Protein AF-A0A965QAC5-F1 (afdb_monomer)

Secondary structure (DSSP, 8-state):
---TTS--GGGGGGS--HHHHHHHTT-EEEEEESBS---HHHHTS--SEEEE--HHHHHHHTTTS-EE-SSTT--EE-GGGGHHHHHHHHHH-SSEEEEEE-GGGS-HHHHHHH---HHHHHHHHHHHHHHHHHHTT-GGG--EEEE-S----SHHHHTSGGGG---EEEE-TTPPP----SB--GGGHHHHHHHHH-TTSPPPPPBSEEEEE-SS-TTEEEEEETTS-EEEEEEETTEEEEEEE-SS-PPPHHHHHHHHHHHHHHHHHHS---

Mean predicted aligned error: 8.76 Å

pLDDT: mean 79.97, std 17.1, range [25.42, 98.31]

Foldseek 3Di:
DCPPLAPPLLCPLVFDDDVVVVVVVVAQEEEEFQWDDDDNSVVSHPHPYYHYDDPVRLVVCVVPWDWDCPDVRTTGTFSVVCLVVVLVQLLVGPHYYYHYDGPLPVPPVVCVVVVDHSVRSVVVSVVVNLVSCVVSVNQQVDKDWDKDPFFDPDPVLVQFLVRRDIDIDIDHPPDDDDDDDAADDPVCVSVCVVCVVPVVRDRPDHDQKDKDDHDPDNFWIWIAGPVRWIWIWGDDPNDIDTPDTDPDPHDPVVVVVVVVVVVSVVSVVRDDDD

Sequence (274 aa):
YDDATFPSYEHAYKLSNLPALLHEQGYATAYALAQEDREQVVAELPWQQVMSLTPPQIAVLKQHALCFNPFEFENSCEDKVLLPDVVRFLAEHDRAFVYQEMMWGHDLEYNKASGKGNVQYVGEYVDSLWKELGRRGLADRTLLVLTGDHGDKEEDRLRQAVNYQVPMFFYASQFSPRHVRGMYTHLDFKNLLLRELDPRRAMPAPTPFVQVVGPTNSLTRVVVDSAGGLVQFKERSGKTFVTFASAGRPPEASVHLRMYEDYRRWWEQMVPRK

Solvent-accessible surface area (backbone atoms only — not comparable to full-atom values): 16467 Å² total; per-residue (Å²): 138,76,76,77,84,48,83,50,70,78,53,56,42,79,44,98,46,69,55,54,56,37,46,80,71,63,33,46,39,33,39,35,34,42,23,56,68,67,64,63,41,70,66,61,33,73,53,78,39,76,49,60,41,48,73,73,53,50,66,58,41,58,77,82,46,65,58,47,62,92,46,102,75,37,54,31,39,52,56,71,78,46,45,67,58,53,55,47,52,53,69,77,35,100,38,57,45,75,49,71,58,66,70,73,84,69,40,70,65,53,29,68,75,70,73,46,52,66,70,56,54,54,48,56,47,53,53,52,50,48,52,56,29,47,79,69,73,40,38,74,80,39,78,49,75,49,68,54,94,56,51,65,81,51,74,78,42,65,76,36,54,68,36,74,64,51,60,77,46,81,47,39,71,85,59,76,94,79,83,86,85,71,46,81,50,80,84,45,44,65,52,52,53,51,24,76,78,36,77,88,49,70,77,75,79,60,42,71,51,46,79,45,75,47,81,78,51,96,46,38,35,33,39,38,38,78,87,60,28,33,37,33,32,36,62,57,93,95,39,82,41,80,77,46,69,49,98,52,79,64,76,58,66,68,60,55,51,53,45,52,50,49,52,49,50,54,48,60,70,71,45,83,82,129

Radius of gyration: 20.2 Å; Cα contacts (8 Å, |Δi|>4): 354; chains: 1; bounding box: 44×44×57 Å

Structure (mmCIF, N/CA/C/O backbone):
data_AF-A0A965QAC5-F1
#
_entry.id   AF-A0A965QAC5-F1
#
loop_
_atom_site.group_PDB
_atom_site.id
_atom_site.type_symbol
_atom_site.label_atom_id
_atom_site.label_alt_id
_atom_site.label_comp_id
_atom_site.label_asym_id
_atom_site.label_entity_id
_atom_site.label_seq_id
_atom_site.pdbx_PDB_ins_code
_atom_site.Cartn_x
_atom_site.Cartn_y
_atom_site.Cartn_z
_atom_site.occupancy
_atom_site.B_iso_or_equiv
_atom_site.auth_seq_id
_atom_site.auth_comp_id
_atom_site.auth_asym_id
_atom_site.auth_atom_id
_atom_site.pdbx_PDB_model_num
ATOM 1 N N . TYR A 1 1 ? 15.729 23.170 -18.682 1.00 39.16 1 TYR A N 1
ATOM 2 C CA . TYR A 1 1 ? 14.788 22.348 -17.916 1.00 39.16 1 TYR A CA 1
ATOM 3 C C . TYR A 1 1 ? 13.424 22.857 -18.269 1.00 39.16 1 TYR A C 1
ATOM 5 O O . TYR A 1 1 ? 13.197 24.047 -18.112 1.00 39.16 1 TYR A O 1
ATOM 13 N N . ASP A 1 2 ? 12.597 21.999 -18.841 1.00 25.42 2 ASP A N 1
ATOM 14 C CA . ASP A 1 2 ? 11.167 22.240 -18.838 1.00 25.42 2 ASP A CA 1
ATOM 15 C C . ASP A 1 2 ? 10.548 20.921 -18.391 1.00 25.42 2 ASP A C 1
ATOM 17 O O . ASP A 1 2 ? 10.372 19.994 -19.178 1.00 25.42 2 ASP A O 1
ATOM 21 N N . ASP A 1 3 ? 10.349 20.807 -17.080 1.00 35.31 3 ASP A N 1
ATOM 22 C CA . ASP A 1 3 ? 9.656 19.694 -16.425 1.00 35.31 3 ASP A CA 1
ATOM 23 C C . ASP A 1 3 ? 8.144 19.691 -16.772 1.00 35.31 3 ASP A C 1
ATOM 25 O O . ASP A 1 3 ? 7.365 18.940 -16.195 1.00 35.31 3 ASP A O 1
ATOM 29 N N . ALA A 1 4 ? 7.711 20.519 -17.734 1.00 30.61 4 ALA A N 1
ATOM 30 C CA . ALA A 1 4 ? 6.318 20.825 -18.040 1.00 30.61 4 ALA A CA 1
ATOM 31 C C . ALA A 1 4 ? 5.568 19.807 -18.921 1.00 30.61 4 ALA A C 1
ATOM 33 O O . ALA A 1 4 ? 4.389 20.022 -19.200 1.00 30.61 4 ALA A O 1
ATOM 34 N N . THR A 1 5 ? 6.181 18.708 -19.378 1.00 38.69 5 THR A N 1
ATOM 35 C CA . THR A 1 5 ? 5.487 17.736 -20.260 1.00 38.69 5 THR A CA 1
ATOM 36 C C . THR A 1 5 ? 4.988 16.462 -19.580 1.00 38.69 5 THR A C 1
ATOM 38 O O . THR A 1 5 ? 4.306 15.667 -20.222 1.00 38.69 5 THR A O 1
ATOM 41 N N . PHE A 1 6 ? 5.240 16.278 -18.286 1.00 38.16 6 PHE A N 1
ATOM 42 C CA . PHE A 1 6 ? 4.366 15.466 -17.439 1.00 38.16 6 PHE A CA 1
ATOM 43 C C . PHE A 1 6 ? 3.566 16.466 -16.596 1.00 38.16 6 PHE A C 1
ATOM 45 O O . PHE A 1 6 ? 4.193 17.371 -16.049 1.00 38.16 6 PHE A O 1
ATOM 52 N N . PRO A 1 7 ? 2.229 16.372 -16.435 1.00 43.94 7 PRO A N 1
ATOM 53 C CA . PRO A 1 7 ? 1.639 16.953 -15.231 1.00 43.94 7 PRO A CA 1
ATOM 54 C C . PRO A 1 7 ? 2.492 16.440 -14.074 1.00 43.94 7 PRO A C 1
ATOM 56 O O . PRO A 1 7 ? 2.666 15.223 -13.947 1.00 43.94 7 PRO A O 1
ATOM 59 N N . SER A 1 8 ? 3.140 17.359 -13.353 1.00 54.81 8 SER A N 1
ATOM 60 C CA . SER A 1 8 ? 4.060 16.999 -12.281 1.00 54.81 8 SER A CA 1
ATOM 61 C C . SER A 1 8 ? 3.363 15.960 -11.413 1.00 54.81 8 SER A C 1
ATOM 63 O O . SER A 1 8 ? 2.161 16.074 -11.176 1.00 54.81 8 SER A O 1
ATOM 65 N N . TYR A 1 9 ? 4.073 14.898 -11.029 1.00 60.19 9 TYR A N 1
ATOM 66 C CA . TYR A 1 9 ? 3.577 13.844 -10.133 1.00 60.19 9 TYR A CA 1
ATOM 67 C C . TYR A 1 9 ? 2.717 14.420 -8.988 1.00 60.19 9 TYR A C 1
ATOM 69 O O . TYR A 1 9 ? 1.657 13.883 -8.677 1.00 60.19 9 TYR A O 1
ATOM 77 N N . GLU A 1 10 ? 3.103 15.606 -8.515 1.00 61.84 10 GLU A N 1
ATOM 78 C CA . GLU A 1 10 ? 2.389 16.523 -7.622 1.00 61.84 10 GLU A CA 1
ATOM 79 C C . GLU A 1 10 ? 0.889 16.705 -7.903 1.00 61.84 10 GLU A C 1
ATOM 81 O O . GLU A 1 10 ? 0.159 16.996 -6.977 1.00 61.84 10 GLU A O 1
ATOM 86 N N . HIS A 1 11 ? 0.391 16.543 -9.131 1.00 67.06 11 HIS A N 1
ATOM 87 C CA . HIS A 1 11 ? -1.014 16.727 -9.510 1.00 67.06 11 HIS A CA 1
ATOM 88 C C . HIS A 1 11 ? -1.761 15.425 -9.813 1.00 67.06 11 HIS A C 1
ATOM 90 O O . HIS A 1 11 ? -2.935 15.476 -10.192 1.00 67.06 11 HIS A O 1
ATOM 96 N N . ALA A 1 12 ? -1.119 14.262 -9.667 1.00 68.44 12 ALA A N 1
ATOM 97 C CA . ALA A 1 12 ? -1.745 12.973 -9.960 1.00 68.44 12 ALA A CA 1
ATOM 98 C C . ALA A 1 12 ? -3.020 12.736 -9.127 1.00 68.44 12 ALA A C 1
ATOM 100 O O . ALA A 1 12 ? -3.950 12.085 -9.603 1.00 68.44 12 ALA A O 1
ATOM 101 N N . TYR A 1 13 ? -3.115 13.342 -7.938 1.00 70.94 13 TYR A N 1
ATOM 102 C CA . TYR A 1 13 ? -4.302 13.284 -7.082 1.00 70.94 13 TYR A CA 1
ATOM 103 C C . TYR A 1 13 ? -5.572 13.873 -7.728 1.00 70.94 13 TYR A C 1
ATOM 105 O O . TYR A 1 13 ? -6.680 13.504 -7.342 1.00 70.94 13 TYR A O 1
ATOM 113 N N . LYS A 1 14 ? -5.436 14.761 -8.727 1.00 74.06 14 LYS A N 1
ATOM 114 C CA . LYS A 1 14 ? -6.568 15.381 -9.449 1.00 74.06 14 LYS A CA 1
ATOM 115 C C . LYS A 1 14 ? -7.215 14.447 -10.470 1.00 74.06 14 LYS A C 1
ATOM 117 O O . LYS A 1 14 ? -8.286 14.758 -10.986 1.00 74.06 14 LYS A O 1
ATOM 122 N N . LEU A 1 15 ? -6.558 13.339 -10.802 1.00 76.31 15 LEU A N 1
ATOM 123 C CA . LEU A 1 15 ? -7.091 12.334 -11.714 1.00 76.31 15 LEU A CA 1
ATOM 124 C C . LEU A 1 15 ? -8.055 11.402 -10.976 1.00 76.31 15 LEU A C 1
ATOM 126 O O . LEU A 1 15 ? -8.023 11.291 -9.748 1.00 76.31 15 LEU A O 1
ATOM 130 N N . SER A 1 16 ? -8.896 10.689 -11.730 1.00 80.06 16 SER A N 1
ATOM 131 C CA . SER A 1 16 ? -9.751 9.640 -11.171 1.00 80.06 16 SER A CA 1
ATOM 132 C C . SER A 1 16 ? -8.906 8.612 -10.418 1.00 80.06 16 SER A C 1
ATOM 134 O O . SER A 1 16 ? -8.062 7.930 -10.999 1.00 80.06 16 SER A O 1
ATOM 136 N N . ASN A 1 17 ? -9.160 8.488 -9.120 1.00 86.56 17 ASN A N 1
ATOM 137 C CA . ASN A 1 17 ? -8.374 7.683 -8.196 1.00 86.56 17 ASN A CA 1
ATOM 138 C C . ASN A 1 17 ? -9.265 6.701 -7.420 1.00 86.56 17 ASN A C 1
ATOM 140 O O . ASN A 1 17 ? -10.495 6.763 -7.474 1.00 86.56 17 ASN A O 1
ATOM 144 N N . LEU A 1 18 ? -8.637 5.739 -6.740 1.00 89.94 18 LEU A N 1
ATOM 145 C CA . LEU A 1 18 ? -9.359 4.694 -6.016 1.00 89.94 18 LEU A CA 1
ATOM 146 C C . LEU A 1 18 ? -10.228 5.249 -4.867 1.00 89.94 18 LEU A C 1
ATOM 148 O O . LEU A 1 18 ? -11.379 4.824 -4.788 1.00 89.94 18 LEU A O 1
ATOM 152 N N . PRO A 1 19 ? -9.763 6.196 -4.025 1.00 93.19 19 PRO A N 1
ATOM 153 C CA . PRO A 1 19 ? -10.612 6.797 -2.992 1.00 93.19 19 PRO A CA 1
ATOM 154 C C . PRO A 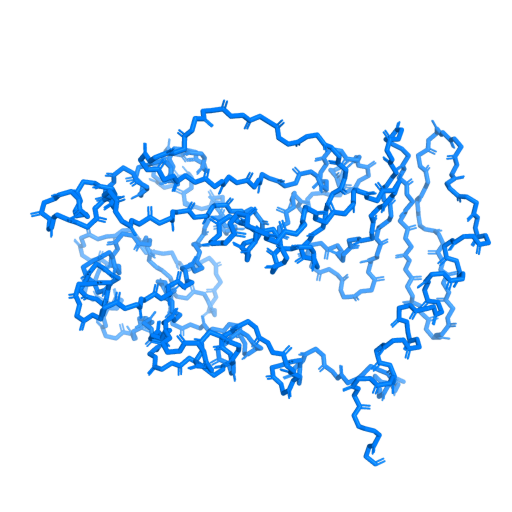1 19 ? -11.891 7.433 -3.550 1.00 93.19 19 PRO A C 1
ATOM 156 O O . PRO A 1 19 ? -12.975 7.135 -3.055 1.00 93.19 19 PRO A O 1
ATOM 159 N N . ALA A 1 20 ? -11.793 8.198 -4.645 1.00 92.00 20 ALA A N 1
ATOM 160 C CA . ALA A 1 20 ? -12.962 8.778 -5.312 1.00 92.00 20 ALA A CA 1
ATOM 161 C C . ALA A 1 20 ? -13.953 7.700 -5.791 1.00 92.00 20 ALA A C 1
ATOM 163 O O . ALA A 1 20 ? -15.151 7.786 -5.525 1.00 92.00 20 ALA A O 1
ATOM 164 N N . LEU A 1 21 ? -13.454 6.633 -6.428 1.00 91.94 21 LEU A N 1
ATOM 165 C CA . LEU A 1 21 ? -14.289 5.504 -6.857 1.00 91.94 21 LEU A CA 1
ATOM 166 C C . LEU A 1 21 ? -14.973 4.800 -5.673 1.00 91.94 21 LEU A C 1
ATOM 168 O O . LEU A 1 21 ? -16.104 4.329 -5.788 1.00 91.94 21 LEU A O 1
ATOM 172 N N . LEU A 1 22 ? -14.284 4.680 -4.539 1.00 93.88 22 LEU A N 1
ATOM 173 C CA . LEU A 1 22 ? -14.826 4.057 -3.336 1.00 93.88 22 LEU A CA 1
ATOM 174 C C . LEU A 1 22 ? -15.909 4.933 -2.689 1.00 93.88 22 LEU A C 1
ATOM 176 O O . LEU A 1 22 ? -16.926 4.394 -2.248 1.00 93.88 22 LEU A O 1
ATOM 180 N N . HIS A 1 23 ? -15.763 6.261 -2.710 1.00 93.31 23 HIS A N 1
ATOM 181 C CA . HIS A 1 23 ? -16.820 7.190 -2.282 1.00 93.31 23 HIS A CA 1
ATOM 182 C C . HIS A 1 23 ? -18.085 7.049 -3.116 1.00 93.31 23 HIS A C 1
ATOM 184 O O . HIS A 1 23 ? -19.174 6.962 -2.553 1.00 93.31 23 HIS A O 1
ATOM 190 N N . GLU A 1 24 ? -17.956 6.957 -4.442 1.00 93.00 24 GLU A N 1
ATOM 191 C CA . GLU A 1 24 ? -19.095 6.718 -5.344 1.00 93.00 24 GLU A CA 1
ATOM 192 C C . GLU A 1 24 ? -19.822 5.403 -5.023 1.00 93.00 24 GLU A C 1
ATOM 194 O O . GLU A 1 24 ? -21.019 5.260 -5.265 1.00 93.00 24 GLU A O 1
ATOM 199 N N . GLN A 1 25 ? -19.109 4.440 -4.436 1.00 92.38 25 GLN A N 1
ATOM 200 C CA . GLN A 1 25 ? -19.656 3.165 -3.976 1.00 92.38 25 GLN A CA 1
ATOM 201 C C . GLN A 1 25 ? -20.115 3.195 -2.509 1.00 92.38 25 GLN A C 1
ATOM 203 O O . GLN A 1 25 ? -20.513 2.158 -1.978 1.00 92.38 25 GLN A O 1
ATOM 208 N N . GLY A 1 26 ? -20.091 4.352 -1.847 1.00 95.25 26 GLY A N 1
ATOM 209 C CA . GLY A 1 26 ? -20.550 4.526 -0.469 1.00 95.25 26 GLY A CA 1
ATOM 210 C C . GLY A 1 26 ? -19.586 3.998 0.595 1.00 95.25 26 GLY A C 1
ATOM 211 O O . GLY A 1 26 ? -20.034 3.666 1.689 1.00 95.25 26 GLY A O 1
ATOM 212 N N . TYR A 1 27 ? -18.290 3.874 0.291 1.00 97.25 27 TYR A N 1
ATOM 213 C CA . TYR A 1 27 ? -17.272 3.613 1.311 1.00 97.25 27 TYR A CA 1
ATOM 214 C C . TYR A 1 27 ? -16.866 4.902 2.013 1.00 97.25 27 TYR A C 1
ATOM 216 O O . TYR A 1 27 ? -16.629 5.925 1.368 1.00 97.25 27 TYR A O 1
ATOM 224 N N . ALA A 1 28 ? -16.672 4.800 3.323 1.00 98.19 28 ALA A N 1
ATOM 225 C CA . ALA A 1 28 ? -15.833 5.724 4.048 1.00 98.19 28 ALA A CA 1
ATOM 226 C C . ALA A 1 28 ? -14.353 5.409 3.790 1.00 98.19 28 ALA A C 1
ATOM 228 O O . ALA A 1 28 ? -13.974 4.237 3.751 1.00 98.19 28 ALA A O 1
ATOM 229 N N . THR A 1 29 ? -13.505 6.423 3.608 1.00 98.12 29 THR A N 1
ATOM 230 C CA . THR A 1 29 ? -12.079 6.206 3.296 1.00 98.12 29 THR A CA 1
ATOM 231 C C . THR A 1 29 ? -11.160 6.957 4.247 1.00 98.12 29 THR A C 1
ATOM 233 O O . THR A 1 29 ? -11.316 8.172 4.405 1.00 98.12 29 THR A O 1
ATOM 236 N N . ALA A 1 30 ? -10.140 6.281 4.764 1.00 98.00 30 ALA A N 1
ATOM 237 C CA . ALA A 1 30 ? -9.085 6.911 5.540 1.00 98.00 30 ALA A CA 1
ATOM 238 C C . ALA A 1 30 ? -7.691 6.599 4.993 1.00 98.00 30 ALA A C 1
ATOM 240 O O . ALA A 1 30 ? -7.440 5.510 4.475 1.00 98.00 30 ALA A O 1
ATOM 241 N N . TYR A 1 31 ? -6.793 7.560 5.174 1.00 96.69 31 TYR A N 1
ATOM 242 C CA . TYR A 1 31 ? -5.355 7.387 5.038 1.00 96.69 31 TYR A CA 1
ATOM 243 C C . TYR A 1 31 ? -4.726 7.420 6.426 1.00 96.69 31 TYR A C 1
ATOM 245 O O . TYR A 1 31 ? -5.000 8.345 7.185 1.00 96.69 31 TYR A O 1
ATOM 253 N N . ALA A 1 32 ? -3.913 6.430 6.769 1.00 95.50 32 ALA A N 1
ATOM 254 C CA . ALA A 1 32 ? -3.238 6.346 8.049 1.00 95.50 32 ALA A CA 1
ATOM 255 C C . ALA A 1 32 ? -1.730 6.173 7.861 1.00 95.50 32 ALA A C 1
ATOM 257 O O . ALA A 1 32 ? -1.283 5.379 7.036 1.00 95.50 32 ALA A O 1
ATOM 258 N N . LEU A 1 33 ? -0.962 6.952 8.615 1.00 92.25 33 LEU A N 1
ATOM 259 C CA . LEU A 1 33 ? 0.487 7.020 8.513 1.00 92.25 33 LEU A CA 1
ATOM 260 C C . LEU A 1 33 ? 1.055 7.519 9.841 1.00 92.25 33 LEU A C 1
ATOM 262 O O . LEU A 1 33 ? 0.737 8.624 10.284 1.00 92.25 33 LEU A O 1
ATOM 266 N N . ALA A 1 34 ? 1.888 6.715 10.495 1.00 91.38 34 ALA A N 1
ATOM 267 C CA . ALA A 1 34 ? 2.402 7.014 11.830 1.00 91.38 34 ALA A CA 1
ATOM 268 C C . ALA A 1 34 ? 3.594 7.988 11.805 1.00 91.38 34 ALA A C 1
ATOM 270 O O . ALA A 1 34 ? 4.623 7.754 12.434 1.00 91.38 34 ALA A O 1
ATOM 271 N N . GLN A 1 35 ? 3.454 9.101 11.087 1.00 87.62 35 GLN A N 1
ATOM 272 C CA . GLN A 1 35 ? 4.478 10.136 10.986 1.00 87.62 35 GLN A CA 1
ATOM 273 C C . GLN A 1 35 ? 3.859 11.534 10.834 1.00 87.62 35 GLN A C 1
ATOM 275 O O . GLN A 1 35 ? 2.649 11.665 10.623 1.00 87.62 35 GLN A O 1
ATOM 280 N N . GLU A 1 36 ? 4.678 12.569 11.011 1.00 83.44 36 GLU A N 1
ATOM 281 C CA . GLU A 1 36 ? 4.280 13.973 10.839 1.00 83.44 36 GLU A CA 1
ATOM 282 C C . GLU A 1 36 ? 4.161 14.356 9.359 1.00 83.44 36 GLU A C 1
ATOM 284 O O . GLU A 1 36 ? 3.111 14.822 8.904 1.00 83.44 36 GLU A O 1
ATOM 289 N N . ASP A 1 37 ? 5.238 14.133 8.610 1.00 77.00 37 ASP A N 1
ATOM 290 C CA . ASP A 1 37 ? 5.355 14.523 7.212 1.00 77.00 37 ASP A CA 1
ATOM 291 C C . ASP A 1 37 ? 4.653 13.522 6.294 1.00 77.00 37 ASP A C 1
ATOM 293 O O . ASP A 1 37 ? 4.687 12.314 6.494 1.00 77.00 37 ASP A O 1
ATOM 297 N N . ARG A 1 38 ? 3.956 14.003 5.269 1.00 77.62 38 ARG A N 1
ATOM 298 C CA . ARG A 1 38 ? 3.169 13.136 4.384 1.00 77.62 38 ARG A CA 1
ATOM 299 C C . ARG A 1 38 ? 3.565 13.407 2.951 1.00 77.62 38 ARG A C 1
ATOM 301 O O . ARG A 1 38 ? 3.632 14.569 2.555 1.00 77.62 38 ARG A O 1
ATOM 308 N N . GLU A 1 39 ? 3.740 12.346 2.172 1.00 78.12 39 GLU A N 1
ATOM 309 C CA . GLU A 1 39 ? 3.892 12.469 0.727 1.00 78.12 39 GLU A CA 1
ATOM 310 C C . GLU A 1 39 ? 2.673 13.212 0.160 1.00 78.12 39 GLU A C 1
ATOM 312 O O . GLU A 1 39 ? 1.532 12.743 0.265 1.00 78.12 39 GLU A O 1
ATOM 317 N N . GLN A 1 40 ? 2.909 14.404 -0.398 1.00 74.88 40 GLN A N 1
ATOM 318 C CA . GLN A 1 40 ? 1.852 15.358 -0.735 1.00 74.88 40 GLN A CA 1
ATOM 319 C C . GLN A 1 40 ? 0.825 14.739 -1.687 1.00 74.88 40 GLN A C 1
ATOM 321 O O . GLN A 1 40 ? -0.379 14.887 -1.489 1.00 74.88 40 GLN A O 1
ATOM 326 N N . VAL A 1 41 ? 1.289 13.978 -2.680 1.00 78.44 41 VAL A N 1
ATOM 327 C CA . VAL A 1 41 ? 0.418 13.351 -3.683 1.00 78.44 41 VAL A CA 1
ATOM 328 C C . VAL A 1 41 ? -0.555 12.356 -3.061 1.00 78.44 41 VAL A C 1
ATOM 330 O O . VAL A 1 41 ? -1.709 12.287 -3.482 1.00 78.44 41 VAL A O 1
ATOM 333 N N . 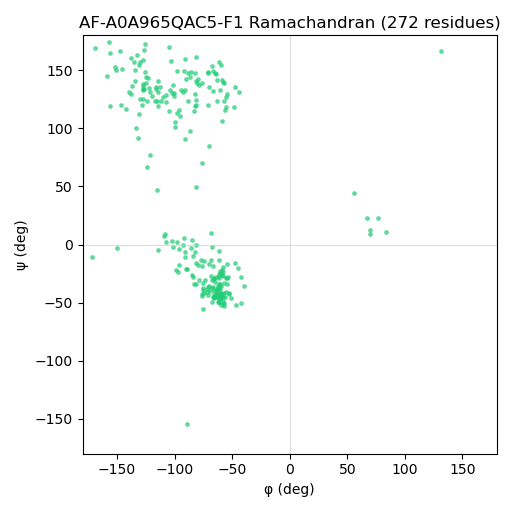VAL A 1 42 ? -0.116 11.598 -2.055 1.00 84.12 42 VAL A N 1
ATOM 334 C CA . VAL A 1 42 ? -0.970 10.631 -1.356 1.00 84.12 42 VAL A CA 1
ATOM 335 C C . VAL A 1 42 ? -1.907 11.361 -0.402 1.00 84.12 42 VAL A C 1
ATOM 337 O O . VAL A 1 42 ? -3.096 11.054 -0.359 1.00 84.12 42 VAL A O 1
ATOM 340 N N . ALA A 1 43 ? -1.401 12.355 0.330 1.00 84.69 43 ALA A N 1
ATOM 341 C CA . ALA A 1 43 ? -2.183 13.120 1.297 1.00 84.69 43 ALA A CA 1
ATOM 342 C C . ALA A 1 43 ? -3.297 13.968 0.656 1.00 84.69 43 ALA A C 1
ATOM 344 O O . ALA A 1 43 ? -4.321 14.190 1.300 1.00 84.69 43 ALA A O 1
ATOM 345 N N . GLU A 1 44 ? -3.115 14.422 -0.590 1.00 87.88 44 GLU A N 1
ATOM 346 C CA . GLU A 1 44 ? -4.088 15.234 -1.340 1.00 87.88 44 GLU A CA 1
ATOM 347 C C . GLU A 1 44 ? -5.145 14.414 -2.099 1.00 87.88 44 GLU A C 1
ATOM 349 O O . GLU A 1 44 ? -6.072 14.983 -2.684 1.00 87.88 44 GLU A O 1
ATOM 354 N N . LEU A 1 45 ? -5.061 13.079 -2.079 1.00 90.94 45 LEU A N 1
ATOM 355 C CA . LEU A 1 45 ? -6.176 12.240 -2.522 1.00 90.94 45 LEU A CA 1
ATOM 356 C C . LEU A 1 45 ? -7.424 12.527 -1.664 1.00 90.94 45 LEU A C 1
ATOM 358 O O . LEU A 1 45 ? -7.300 12.957 -0.515 1.00 90.94 45 LEU A O 1
ATOM 362 N N . PRO A 1 46 ? -8.641 12.290 -2.189 1.00 92.62 46 PRO A N 1
ATOM 363 C CA . PRO A 1 46 ? -9.877 12.646 -1.502 1.00 92.62 46 PRO A CA 1
ATOM 364 C C . PRO A 1 46 ? -10.174 11.657 -0.367 1.00 92.62 46 PRO A C 1
ATOM 366 O O . PRO A 1 46 ? -11.094 10.851 -0.445 1.00 92.62 46 PRO A O 1
ATOM 369 N N . TRP A 1 47 ? -9.383 11.689 0.698 1.00 95.50 47 TRP A N 1
ATOM 370 C CA . TRP A 1 47 ? -9.643 10.954 1.928 1.00 95.50 47 TRP A CA 1
ATOM 371 C C . TRP A 1 47 ? -10.680 11.701 2.766 1.00 95.50 47 TRP A C 1
ATOM 373 O O . TRP A 1 47 ? -10.659 12.926 2.849 1.00 95.50 47 TRP A O 1
ATOM 383 N N . GLN A 1 48 ? -11.575 10.975 3.435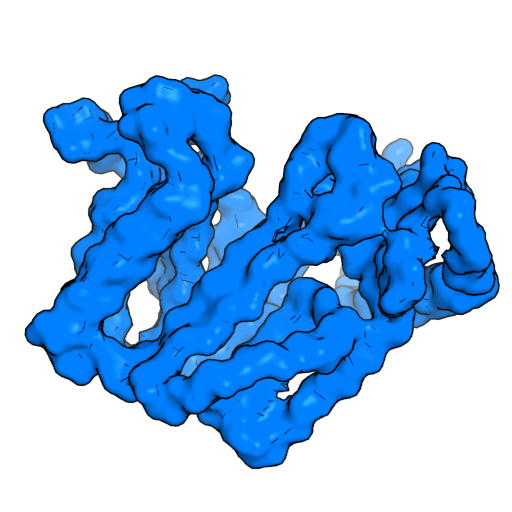 1.00 96.38 48 GLN A N 1
ATOM 384 C CA . GLN A 1 48 ? -12.482 11.586 4.412 1.00 96.38 48 GLN A CA 1
ATOM 385 C C . GLN A 1 48 ? -11.782 11.834 5.746 1.00 96.38 48 GLN A C 1
ATOM 387 O O . GLN A 1 48 ? -12.121 12.776 6.456 1.00 96.38 48 GLN A O 1
ATOM 392 N N . GLN A 1 49 ? -10.804 10.991 6.078 1.00 96.38 49 GLN A N 1
ATOM 393 C CA . GLN A 1 49 ? -9.981 11.138 7.265 1.00 96.38 49 GLN A CA 1
ATOM 394 C C . GLN A 1 49 ? -8.517 10.864 6.929 1.00 96.38 49 GLN A C 1
ATOM 396 O O . GLN A 1 49 ? -8.198 9.894 6.246 1.00 96.38 49 GLN A O 1
ATOM 401 N N . VAL A 1 50 ? -7.625 11.701 7.452 1.00 94.88 50 VAL A N 1
ATOM 402 C CA . VAL A 1 50 ? -6.186 11.431 7.469 1.00 94.88 50 VAL A CA 1
ATOM 403 C C . VAL A 1 50 ? -5.757 11.279 8.924 1.00 94.88 50 VAL A C 1
ATOM 405 O O . VAL A 1 50 ? -5.952 12.189 9.727 1.00 94.88 50 VAL A O 1
ATOM 408 N N . MET A 1 51 ? -5.230 10.110 9.270 1.00 95.00 51 MET A N 1
ATOM 409 C CA . MET A 1 51 ? -4.700 9.760 10.583 1.00 95.00 51 MET A CA 1
ATOM 410 C C . MET A 1 51 ? -3.183 9.897 10.519 1.00 95.00 51 MET A C 1
ATOM 412 O O . MET A 1 51 ? -2.498 9.033 9.978 1.00 95.00 51 MET A O 1
ATOM 416 N N . SER A 1 52 ? -2.669 11.002 11.043 1.00 92.62 52 SER A N 1
ATOM 417 C CA . SER A 1 52 ? -1.235 11.264 11.131 1.00 92.62 52 SER A CA 1
ATOM 418 C C . SER A 1 52 ? -0.867 11.757 12.520 1.00 92.62 52 SER A C 1
ATOM 420 O O . SER A 1 52 ? -1.734 12.167 13.299 1.00 92.62 52 SER A O 1
ATOM 422 N N . LEU A 1 53 ? 0.421 11.703 12.844 1.00 91.06 53 LEU A N 1
ATOM 423 C CA . LEU A 1 53 ? 0.912 12.169 14.132 1.00 91.06 53 LEU A CA 1
ATOM 424 C C . LEU A 1 53 ? 1.244 13.660 14.072 1.00 91.06 53 LEU A C 1
ATOM 426 O O . LEU A 1 53 ? 1.675 14.187 13.054 1.00 91.06 53 LEU A O 1
ATOM 430 N N . THR A 1 54 ? 1.052 14.346 15.190 1.00 89.88 54 THR A N 1
ATOM 431 C CA . THR A 1 54 ? 1.519 15.719 15.408 1.00 89.88 54 THR A CA 1
ATOM 432 C C . THR A 1 54 ? 2.765 15.715 16.298 1.00 89.88 54 THR A C 1
ATOM 434 O O . THR A 1 54 ? 2.934 14.785 17.098 1.00 89.88 54 THR A O 1
ATOM 437 N N . PRO A 1 55 ? 3.608 16.764 16.271 1.00 88.50 55 PRO A N 1
ATOM 438 C CA . PRO A 1 55 ? 4.788 16.838 17.137 1.00 88.50 55 PRO A CA 1
ATOM 439 C C . PRO A 1 55 ? 4.502 16.617 18.633 1.00 88.50 55 PRO A C 1
ATOM 441 O O . PRO A 1 55 ? 5.241 15.859 19.269 1.00 88.50 55 PRO A O 1
ATOM 444 N N . PRO A 1 56 ? 3.421 17.177 19.225 1.00 90.62 56 PRO A N 1
ATOM 445 C CA . PRO A 1 56 ? 3.079 16.893 20.618 1.00 90.62 56 PRO A CA 1
ATOM 446 C C . PRO A 1 56 ? 2.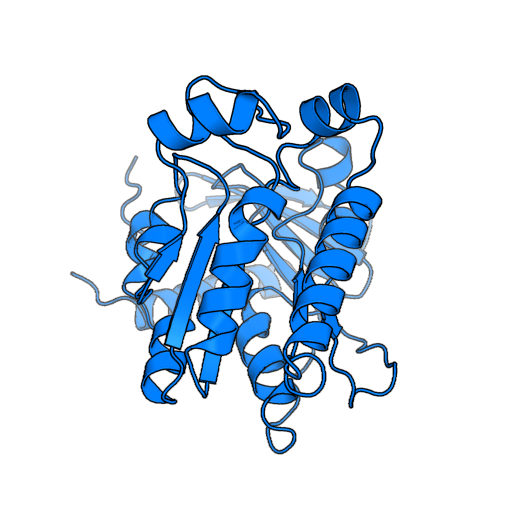735 15.421 20.873 1.00 90.62 56 PRO A C 1
ATOM 448 O O . PRO A 1 56 ? 3.119 14.878 21.907 1.00 90.62 56 PRO A O 1
ATOM 451 N N . GLN A 1 57 ? 2.044 14.756 19.940 1.00 91.75 57 GLN A N 1
ATOM 452 C CA . GLN A 1 57 ? 1.739 13.327 20.064 1.00 91.75 57 GLN A CA 1
ATOM 453 C C . GLN A 1 57 ? 3.019 12.494 20.012 1.00 91.75 57 GLN A C 1
ATOM 455 O O . GLN A 1 57 ? 3.212 11.638 20.870 1.00 91.75 57 GLN A O 1
ATOM 460 N N . ILE A 1 58 ? 3.926 12.790 19.079 1.00 89.12 58 ILE A N 1
ATOM 461 C CA . ILE A 1 58 ? 5.219 12.101 18.963 1.00 89.12 58 ILE A CA 1
ATOM 462 C C . ILE A 1 58 ? 6.034 12.251 20.254 1.00 89.12 58 ILE A C 1
ATOM 464 O O . ILE A 1 58 ? 6.598 11.274 20.745 1.00 89.12 58 ILE A O 1
ATOM 468 N N . ALA A 1 59 ? 6.064 13.445 20.855 1.00 88.38 59 ALA A N 1
ATOM 469 C CA . ALA A 1 59 ? 6.772 13.681 22.115 1.00 88.38 59 ALA A CA 1
ATOM 470 C C . ALA A 1 59 ? 6.249 12.809 23.274 1.00 88.38 59 ALA A C 1
ATOM 472 O O . ALA A 1 59 ? 7.033 12.355 24.109 1.00 88.38 59 ALA A O 1
ATOM 473 N N . VAL A 1 60 ? 4.940 12.546 23.312 1.00 90.75 60 VAL A N 1
ATOM 474 C CA . VAL A 1 60 ? 4.316 11.651 24.299 1.00 90.75 60 VAL A CA 1
ATOM 475 C C . VAL A 1 60 ? 4.572 10.180 23.951 1.00 90.75 60 VAL A C 1
ATOM 477 O O . VAL A 1 60 ? 4.939 9.399 24.829 1.00 90.75 60 VAL A O 1
ATOM 480 N N . LEU A 1 61 ? 4.432 9.803 22.675 1.00 91.19 61 LEU A N 1
ATOM 481 C CA . LEU A 1 61 ? 4.639 8.437 22.178 1.00 91.19 61 LEU A CA 1
ATOM 482 C C . LEU A 1 61 ? 6.071 7.945 22.396 1.00 91.19 61 LEU A C 1
ATOM 484 O O . LEU A 1 61 ? 6.257 6.792 22.772 1.00 91.19 61 LEU A O 1
ATOM 488 N N . LYS A 1 62 ? 7.076 8.824 22.285 1.00 87.62 62 LYS A N 1
ATOM 489 C CA . LYS A 1 62 ? 8.493 8.511 22.562 1.00 87.62 62 LYS A CA 1
ATOM 490 C C . LYS A 1 62 ? 8.748 7.912 23.953 1.00 87.62 62 LYS A C 1
ATOM 492 O O . LYS A 1 62 ? 9.805 7.335 24.180 1.00 87.62 62 LYS A O 1
ATOM 497 N N . GLN A 1 63 ? 7.806 8.037 24.892 1.00 86.31 63 GLN A N 1
ATOM 498 C CA . GLN A 1 63 ? 7.916 7.446 26.229 1.00 86.31 63 GLN A CA 1
ATOM 499 C C . GLN A 1 63 ? 7.572 5.946 26.270 1.00 86.31 63 GLN A C 1
ATOM 501 O O . GLN A 1 63 ? 7.889 5.285 27.256 1.00 86.31 63 GLN A O 1
ATOM 506 N N . HIS A 1 64 ? 6.886 5.414 25.255 1.00 88.25 64 HIS A N 1
ATOM 507 C CA . HIS A 1 64 ? 6.318 4.058 25.288 1.00 88.25 64 HIS A CA 1
ATOM 508 C C . HIS A 1 64 ? 6.229 3.352 23.924 1.00 88.25 64 HIS A C 1
ATOM 510 O O . HIS A 1 64 ? 5.829 2.190 23.874 1.00 88.25 64 HIS A O 1
ATOM 516 N N . ALA A 1 65 ? 6.599 4.022 22.837 1.00 86.81 65 ALA A N 1
ATOM 517 C CA . ALA A 1 65 ? 6.696 3.474 21.492 1.00 86.81 65 ALA A CA 1
ATOM 518 C C . ALA A 1 65 ? 8.052 3.836 20.886 1.00 86.81 65 ALA A C 1
ATOM 520 O O . ALA A 1 65 ? 8.691 4.817 21.287 1.00 86.81 65 ALA A O 1
ATOM 521 N N . LEU A 1 66 ? 8.489 3.049 19.908 1.00 85.75 66 LEU A N 1
ATOM 522 C CA . LEU A 1 66 ? 9.721 3.339 19.198 1.00 85.75 66 LEU A CA 1
ATOM 523 C C . LEU A 1 66 ? 9.436 4.377 18.106 1.00 85.75 66 LEU A C 1
ATOM 525 O O . LEU A 1 66 ? 8.616 4.148 17.218 1.00 85.75 66 LEU A O 1
ATOM 529 N N . CYS A 1 67 ? 10.095 5.531 18.200 1.00 85.00 67 CYS A N 1
ATOM 530 C CA . CYS A 1 67 ? 9.967 6.612 17.229 1.00 85.00 67 CYS A CA 1
ATOM 531 C C . CYS A 1 67 ? 11.327 6.946 16.624 1.00 85.00 67 CYS A C 1
ATOM 533 O O . CYS A 1 67 ? 12.305 7.127 17.354 1.00 85.00 67 CYS A O 1
ATOM 535 N N . PHE A 1 68 ? 11.369 7.029 15.298 1.00 71.81 68 PHE A N 1
ATOM 536 C CA . PHE A 1 68 ? 12.571 7.218 14.506 1.00 71.81 68 PHE A CA 1
ATOM 537 C C . PHE A 1 68 ? 12.551 8.570 13.832 1.00 71.81 68 PHE A C 1
ATOM 539 O O . PHE A 1 68 ? 11.554 8.969 13.236 1.00 71.81 68 PHE A O 1
ATOM 546 N N . ASN A 1 69 ? 13.709 9.215 13.905 1.00 68.19 69 ASN A N 1
ATOM 547 C CA . ASN A 1 69 ? 14.010 10.438 13.190 1.00 68.19 69 ASN A CA 1
ATOM 548 C C . ASN A 1 69 ? 15.273 10.198 12.345 1.00 68.19 69 ASN A C 1
ATOM 550 O O . ASN A 1 69 ? 16.331 10.718 12.706 1.00 68.19 69 ASN A O 1
ATOM 554 N N . PRO A 1 70 ? 15.230 9.328 11.311 1.00 57.38 70 PRO A N 1
ATOM 555 C CA . PRO A 1 70 ? 16.420 9.012 10.518 1.00 57.38 70 PRO A CA 1
ATOM 556 C C . PRO A 1 70 ? 16.903 10.238 9.726 1.00 57.38 70 PRO A C 1
ATOM 558 O O . PRO A 1 70 ? 18.105 10.417 9.536 1.00 57.38 70 PRO A O 1
ATOM 561 N N . PHE A 1 71 ? 15.980 11.132 9.361 1.00 57.72 71 PHE A N 1
ATOM 562 C CA . PHE A 1 71 ? 16.260 12.438 8.775 1.00 57.72 71 PHE A CA 1
ATOM 563 C C . PHE A 1 71 ? 15.537 13.545 9.556 1.00 57.72 71 PHE A C 1
ATOM 565 O O . PHE A 1 71 ? 14.546 13.284 10.237 1.00 57.72 71 PHE A O 1
ATOM 572 N N . GLU A 1 72 ? 16.008 14.796 9.452 1.00 53.56 72 GLU A N 1
ATOM 573 C CA . GLU A 1 72 ? 15.386 15.957 10.127 1.00 53.56 72 GLU A CA 1
ATOM 574 C C . GLU A 1 72 ? 13.907 16.169 9.739 1.00 53.56 72 GLU A C 1
ATOM 576 O O . GLU A 1 72 ? 13.177 16.824 10.477 1.00 53.56 72 GLU A O 1
ATOM 581 N N . PHE A 1 73 ? 13.479 15.594 8.610 1.00 55.50 73 PHE A N 1
ATOM 582 C CA . PHE A 1 73 ? 12.134 15.679 8.033 1.00 55.50 73 PHE A CA 1
ATOM 583 C C . PHE A 1 73 ? 11.323 14.373 8.144 1.00 55.50 73 PHE A C 1
ATOM 585 O O . PHE A 1 73 ? 10.291 14.242 7.503 1.00 55.50 73 PHE A O 1
ATOM 592 N N . GLU A 1 74 ? 11.793 13.366 8.887 1.00 63.97 74 GLU A N 1
ATOM 593 C CA . GLU A 1 74 ? 11.054 12.107 9.065 1.00 63.97 74 GLU A CA 1
ATOM 594 C C . GLU A 1 74 ? 10.790 11.871 10.550 1.00 63.97 74 GLU A C 1
ATOM 596 O O . GLU A 1 74 ? 11.465 11.074 11.187 1.00 63.97 74 GLU A O 1
ATOM 601 N N . ASN A 1 75 ? 9.816 12.576 11.135 1.00 78.06 75 ASN A N 1
ATOM 602 C CA . ASN A 1 75 ? 9.375 12.315 12.509 1.00 78.06 75 ASN A CA 1
ATOM 603 C C . ASN A 1 75 ? 8.307 11.216 12.517 1.00 78.06 75 ASN A C 1
ATOM 605 O O . ASN A 1 75 ? 7.126 11.488 12.292 1.00 78.06 75 ASN A O 1
ATOM 609 N N . SER A 1 76 ? 8.714 9.979 12.793 1.00 82.56 76 SER A N 1
ATOM 610 C CA . SER A 1 76 ? 7.866 8.792 12.636 1.00 82.56 76 SER A CA 1
ATOM 611 C C . SER A 1 76 ? 7.877 7.894 13.880 1.00 82.56 76 SER A C 1
ATOM 613 O O . SER A 1 76 ? 8.814 7.927 14.677 1.00 82.56 76 SER A O 1
ATOM 615 N N . CYS A 1 77 ? 6.819 7.116 14.095 1.00 87.88 77 CYS A N 1
ATOM 616 C CA . CYS A 1 77 ? 6.689 6.137 15.175 1.00 87.88 77 CYS A CA 1
ATOM 617 C C . CYS A 1 77 ? 6.119 4.826 14.641 1.00 87.88 77 CYS A C 1
ATOM 619 O O . CYS A 1 77 ? 5.406 4.826 13.648 1.00 87.88 77 CYS A O 1
ATOM 621 N N . GLU A 1 78 ? 6.364 3.717 15.339 1.00 88.75 78 GLU A N 1
ATOM 622 C CA . GLU A 1 78 ? 5.796 2.409 14.985 1.00 88.75 78 GLU A CA 1
ATOM 623 C C . GLU A 1 78 ? 4.307 2.474 14.609 1.00 88.75 78 GLU A C 1
ATOM 625 O O . GLU A 1 78 ? 3.490 2.975 15.377 1.00 88.75 78 GLU A O 1
ATOM 630 N N . ASP A 1 79 ? 3.926 1.859 13.488 1.00 90.75 79 ASP A N 1
ATOM 631 C CA . ASP A 1 79 ? 2.567 1.883 12.918 1.00 90.75 79 ASP A CA 1
ATOM 632 C C . ASP A 1 79 ? 1.483 1.443 13.914 1.00 90.75 79 ASP A C 1
ATOM 634 O O . ASP A 1 79 ? 0.330 1.882 13.857 1.00 90.75 79 ASP A O 1
ATOM 638 N N . LYS A 1 80 ? 1.857 0.596 14.884 1.00 92.25 80 LYS A N 1
ATOM 639 C CA . LYS A 1 80 ? 0.975 0.135 15.965 1.00 92.25 80 LYS A CA 1
ATOM 640 C C . LYS A 1 80 ? 0.401 1.276 16.808 1.00 92.25 80 LYS A C 1
ATOM 642 O O . LYS A 1 80 ? -0.663 1.080 17.392 1.00 92.25 80 LYS A O 1
ATOM 647 N N . VAL A 1 81 ? 1.038 2.448 16.864 1.00 93.88 81 VAL A N 1
ATOM 648 C CA . VAL A 1 81 ? 0.502 3.602 17.609 1.00 93.88 81 VAL A CA 1
ATOM 649 C C . VAL A 1 81 ? -0.823 4.105 17.029 1.00 93.88 81 VAL A C 1
ATOM 651 O O . VAL A 1 81 ? -1.653 4.607 17.781 1.00 93.88 81 VAL A O 1
ATOM 654 N N . LEU A 1 82 ? -1.060 3.913 15.724 1.00 95.44 82 LEU A N 1
ATOM 655 C CA . LEU A 1 82 ? -2.316 4.276 15.057 1.00 95.44 82 LEU A CA 1
ATOM 656 C C . LEU A 1 82 ? -3.353 3.149 15.046 1.00 95.44 82 LEU A C 1
ATOM 658 O O . LEU A 1 82 ? -4.498 3.374 14.652 1.00 95.44 82 LEU A O 1
ATOM 662 N N . LEU A 1 83 ? -3.001 1.942 15.502 1.00 96.31 83 LEU A N 1
ATOM 663 C CA . LEU A 1 83 ? -3.905 0.792 15.473 1.00 96.31 83 LEU A CA 1
ATOM 664 C C . LEU A 1 83 ? -5.273 1.070 16.136 1.00 96.31 83 LEU A C 1
ATOM 666 O O . LEU A 1 83 ? -6.288 0.681 15.551 1.00 96.31 83 LEU A O 1
ATOM 670 N N . PRO A 1 84 ? -5.364 1.755 17.297 1.00 95.75 84 PRO A N 1
ATOM 671 C CA . PRO A 1 84 ? -6.658 2.086 17.892 1.00 95.75 84 PRO A CA 1
ATOM 672 C C . PRO A 1 84 ? -7.541 2.959 16.992 1.00 95.75 84 PRO A C 1
ATOM 674 O O . PRO A 1 84 ? -8.753 2.744 16.945 1.00 95.75 84 PRO A O 1
ATOM 677 N N . ASP A 1 85 ? -6.952 3.914 16.271 1.00 97.25 85 ASP A N 1
ATOM 678 C CA . ASP A 1 85 ? -7.676 4.830 15.385 1.00 97.25 85 ASP A CA 1
ATOM 679 C C . ASP A 1 85 ? -8.129 4.124 14.102 1.00 97.25 85 ASP A C 1
ATOM 681 O O . ASP A 1 85 ? -9.286 4.267 13.702 1.00 97.25 85 ASP A O 1
ATOM 685 N N . VAL A 1 86 ? -7.266 3.281 13.524 1.00 97.94 86 VAL A N 1
ATOM 686 C CA . VAL A 1 86 ? -7.595 2.427 12.371 1.00 97.94 86 VAL A CA 1
ATOM 687 C C . VAL A 1 86 ? -8.774 1.512 12.698 1.00 97.94 86 VAL A C 1
ATOM 689 O O . VAL A 1 86 ? -9.768 1.476 11.973 1.00 97.94 86 VAL A O 1
ATOM 692 N N . VAL A 1 87 ? -8.700 0.790 13.819 1.00 97.62 87 VAL A N 1
ATOM 693 C CA . VAL A 1 87 ? -9.754 -0.145 14.229 1.00 97.62 87 VAL A CA 1
ATOM 694 C C . VAL A 1 87 ? -11.050 0.593 14.578 1.00 97.62 87 VAL A C 1
ATOM 696 O O . VAL A 1 87 ? -12.133 0.085 14.285 1.00 97.62 87 VAL A O 1
ATOM 699 N N . ARG A 1 88 ? -10.964 1.784 15.187 1.00 97.50 88 ARG A N 1
ATOM 700 C CA . ARG A 1 88 ? -12.138 2.624 15.462 1.00 97.50 88 ARG A CA 1
ATOM 701 C C . ARG A 1 88 ? -12.841 3.022 14.165 1.00 97.50 88 ARG A C 1
ATOM 703 O O . ARG A 1 88 ? -14.035 2.774 14.050 1.00 97.50 88 ARG A O 1
ATOM 710 N N . PHE A 1 89 ? -12.104 3.528 13.178 1.00 98.31 89 PHE A N 1
ATOM 711 C CA . PHE A 1 89 ? -12.669 3.920 11.885 1.00 98.31 89 PHE A CA 1
ATOM 712 C C . PHE A 1 89 ? -13.357 2.753 11.168 1.00 98.31 89 PHE A C 1
ATOM 714 O O . PHE A 1 89 ? -14.483 2.884 10.695 1.00 98.31 89 PHE A O 1
ATOM 721 N N . LEU A 1 90 ? -12.721 1.577 11.142 1.00 97.44 90 LEU A N 1
ATOM 722 C CA . LEU A 1 90 ? -13.320 0.373 10.556 1.00 97.44 90 LEU A CA 1
ATOM 723 C C . LEU A 1 90 ? -14.615 -0.058 11.271 1.00 97.44 90 LEU A C 1
ATOM 725 O O . LEU A 1 90 ? -15.471 -0.675 10.645 1.00 97.44 90 LEU A O 1
ATOM 729 N N . ALA A 1 91 ? -14.756 0.238 12.566 1.00 96.69 91 ALA A N 1
ATOM 730 C CA . ALA A 1 91 ? -15.931 -0.117 13.359 1.00 96.69 91 ALA A CA 1
ATOM 731 C C . ALA A 1 91 ? -17.081 0.902 13.254 1.00 96.69 91 ALA A C 1
ATOM 733 O O . ALA A 1 91 ? -18.233 0.533 13.465 1.00 96.69 91 ALA A O 1
ATOM 734 N N . GLU A 1 92 ? -16.780 2.169 12.966 1.00 97.00 92 GLU A N 1
ATOM 735 C CA . GLU A 1 92 ? -17.759 3.268 12.911 1.00 97.00 92 GLU A CA 1
ATOM 736 C C . GLU A 1 92 ? -18.493 3.368 11.564 1.00 97.00 92 GLU A C 1
ATOM 738 O O . GLU A 1 92 ? -19.478 4.098 11.447 1.00 97.00 92 GLU A O 1
ATOM 743 N N . HIS A 1 93 ? -18.047 2.623 10.551 1.00 97.19 93 HIS A N 1
ATOM 744 C CA . HIS A 1 93 ? -18.574 2.702 9.193 1.00 97.19 93 HIS A CA 1
ATOM 745 C C . HIS A 1 93 ? -18.979 1.329 8.647 1.00 97.19 93 HIS A C 1
ATOM 747 O O . HIS A 1 93 ? -18.209 0.373 8.691 1.00 97.19 93 HIS A O 1
ATOM 753 N N . ASP A 1 94 ? -20.164 1.252 8.032 1.00 94.25 94 ASP A N 1
ATOM 754 C CA . ASP A 1 94 ? -20.674 0.016 7.415 1.00 94.25 94 ASP A CA 1
ATOM 755 C C . ASP A 1 94 ? -19.792 -0.485 6.261 1.00 94.25 94 ASP A C 1
ATOM 757 O O . ASP A 1 94 ? -19.639 -1.690 6.045 1.00 94.25 94 ASP A O 1
ATOM 761 N N . ARG A 1 95 ? -19.215 0.450 5.499 1.00 95.81 95 ARG A N 1
ATOM 762 C CA . ARG A 1 95 ? -18.251 0.196 4.427 1.00 95.81 95 ARG A CA 1
ATOM 763 C C . ARG A 1 95 ? -17.070 1.122 4.644 1.00 95.81 95 ARG A C 1
ATOM 765 O O . ARG A 1 95 ? -17.210 2.328 4.484 1.00 95.81 95 ARG A O 1
ATOM 772 N N . ALA A 1 96 ? -15.920 0.563 4.989 1.00 97.38 96 ALA A N 1
ATOM 773 C CA . ALA A 1 96 ? -14.705 1.321 5.250 1.00 97.38 96 ALA A CA 1
ATOM 774 C C . ALA A 1 96 ? -13.558 0.823 4.370 1.00 97.38 96 ALA A C 1
ATOM 776 O O . ALA A 1 96 ? -13.433 -0.373 4.106 1.00 97.38 96 ALA A O 1
ATOM 777 N N . PHE A 1 97 ? -12.716 1.749 3.933 1.00 97.38 97 PHE A N 1
ATOM 778 C CA . PHE A 1 97 ? -11.439 1.478 3.295 1.00 97.38 97 PHE A CA 1
ATOM 779 C C . PHE A 1 97 ? -10.364 2.291 4.008 1.00 97.38 97 PHE A C 1
ATOM 781 O O . PHE A 1 97 ? -10.440 3.516 4.056 1.00 97.38 97 PHE A O 1
ATOM 788 N N . VAL A 1 98 ? -9.366 1.613 4.564 1.00 97.75 98 VAL A N 1
ATOM 789 C CA . VAL A 1 98 ? -8.211 2.262 5.184 1.00 97.75 98 VAL A CA 1
ATOM 790 C C . VAL A 1 98 ? -6.983 1.904 4.366 1.00 97.75 98 VAL A C 1
ATOM 792 O O . VAL A 1 98 ? -6.683 0.725 4.186 1.00 97.75 98 VAL A O 1
ATOM 795 N N . TYR A 1 99 ? -6.283 2.922 3.880 1.00 96.25 99 TYR A N 1
ATOM 796 C CA . TYR A 1 99 ? -4.927 2.787 3.371 1.00 96.25 99 TYR A CA 1
ATOM 797 C C . TYR A 1 99 ? -3.966 3.139 4.509 1.00 96.25 99 TYR A C 1
ATOM 799 O O . TYR A 1 99 ? -3.927 4.290 4.933 1.00 96.25 99 TYR A O 1
ATOM 807 N N . GLN A 1 100 ? -3.248 2.148 5.039 1.00 94.50 100 GLN A N 1
ATOM 808 C CA . GLN A 1 100 ? -2.166 2.361 6.002 1.00 94.50 100 GLN A CA 1
ATOM 809 C C . GLN A 1 100 ? -0.846 2.333 5.235 1.00 94.50 100 GLN A C 1
ATOM 811 O O . GLN A 1 100 ? -0.453 1.279 4.730 1.00 94.50 100 GLN A O 1
ATOM 816 N N . GLU A 1 101 ? -0.164 3.469 5.165 1.00 91.19 101 GLU A N 1
ATOM 817 C CA . GLU A 1 101 ? 1.227 3.512 4.727 1.00 91.19 101 GLU A CA 1
ATOM 818 C C . GLU A 1 101 ? 2.106 3.138 5.918 1.00 91.19 101 GLU A C 1
ATOM 820 O O . GLU A 1 101 ? 2.026 3.744 6.986 1.00 91.19 101 GLU A O 1
ATOM 825 N N . MET A 1 102 ? 2.868 2.061 5.747 1.00 86.31 102 MET A N 1
ATOM 826 C CA . MET A 1 102 ? 3.693 1.491 6.804 1.00 86.31 102 MET A CA 1
ATOM 827 C C . MET A 1 102 ? 5.081 2.126 6.763 1.00 86.31 102 MET A C 1
ATOM 829 O O . MET A 1 102 ? 5.668 2.247 5.690 1.00 86.31 102 MET A O 1
ATOM 833 N N . MET A 1 103 ? 5.682 2.367 7.927 1.00 77.12 103 MET A N 1
ATOM 834 C CA . MET A 1 103 ? 7.089 2.796 8.050 1.00 77.12 103 MET A CA 1
ATOM 835 C C . MET A 1 103 ? 8.123 1.791 7.499 1.00 77.12 103 MET A C 1
ATOM 837 O O . MET A 1 103 ? 9.322 2.066 7.462 1.00 77.12 103 MET A O 1
ATOM 841 N N . TRP A 1 104 ? 7.656 0.611 7.091 1.00 58.78 104 TRP A N 1
ATOM 842 C CA . TRP A 1 104 ? 8.383 -0.577 6.644 1.00 58.78 104 TRP A CA 1
ATOM 843 C C . TRP A 1 104 ? 9.541 -0.341 5.648 1.00 58.78 104 TRP A C 1
ATOM 845 O O . TRP A 1 104 ? 10.404 -1.207 5.540 1.00 58.78 104 TRP A O 1
ATOM 855 N N . GLY A 1 105 ? 9.583 0.795 4.938 1.00 54.44 105 GLY A N 1
ATOM 856 C CA . GLY A 1 105 ? 10.605 1.132 3.933 1.00 54.44 105 GLY A CA 1
ATOM 857 C C . GLY A 1 105 ? 11.791 2.000 4.395 1.00 54.44 105 GLY A C 1
ATOM 858 O O . GLY A 1 105 ? 12.689 2.239 3.588 1.00 54.44 105 GLY A O 1
ATOM 859 N N . HIS A 1 106 ? 11.820 2.472 5.650 1.00 61.28 106 HIS A N 1
ATOM 860 C CA . HIS A 1 106 ? 12.877 3.347 6.213 1.00 61.28 106 HIS A CA 1
ATOM 861 C C . HIS A 1 106 ? 13.640 2.634 7.352 1.00 61.28 106 HIS A C 1
ATOM 863 O O . HIS A 1 106 ? 13.800 3.126 8.466 1.00 61.28 106 HIS A O 1
ATOM 869 N N . ASP A 1 107 ? 14.029 1.391 7.087 1.00 59.38 107 ASP A N 1
ATOM 870 C CA . ASP A 1 107 ? 14.037 0.263 8.021 1.00 59.38 107 ASP A CA 1
ATOM 871 C C . ASP A 1 107 ? 15.360 -0.038 8.738 1.00 59.38 107 ASP A C 1
ATOM 873 O O . ASP A 1 107 ? 15.364 -0.749 9.746 1.00 59.38 107 ASP A O 1
ATOM 877 N N . LEU A 1 108 ? 16.498 0.454 8.254 1.00 69.12 108 LEU A N 1
ATOM 878 C CA . LEU A 1 108 ? 17.796 0.043 8.794 1.00 69.12 108 LEU A CA 1
ATOM 879 C C . LEU A 1 108 ? 17.961 0.446 10.263 1.00 69.12 108 LEU A C 1
ATOM 881 O O . LEU A 1 108 ? 18.442 -0.345 11.077 1.00 69.12 108 LEU A O 1
ATOM 885 N N . GLU A 1 109 ? 17.552 1.655 10.622 1.00 72.12 109 GLU A N 1
ATOM 886 C CA . GLU A 1 109 ? 17.581 2.174 11.986 1.00 72.12 109 GLU A CA 1
ATOM 887 C C . GLU A 1 109 ? 16.561 1.448 12.869 1.00 72.12 109 GLU A C 1
ATOM 889 O O . GLU A 1 109 ? 16.890 1.083 14.003 1.00 72.12 109 GLU A O 1
ATOM 894 N N . TYR A 1 110 ? 15.366 1.164 12.332 1.00 74.19 110 TYR A N 1
ATOM 895 C CA . TYR A 1 110 ? 14.330 0.395 13.023 1.00 74.19 110 TYR A CA 1
ATOM 896 C C . TYR A 1 110 ? 14.806 -1.000 13.389 1.00 74.19 110 TYR A C 1
ATOM 898 O O . TYR A 1 110 ? 14.737 -1.415 14.551 1.00 74.19 110 TYR A O 1
ATOM 906 N N . ASN A 1 111 ? 15.329 -1.716 12.401 1.00 80.38 111 ASN A N 1
ATOM 907 C CA . ASN A 1 111 ? 15.781 -3.086 12.551 1.00 80.38 111 ASN A CA 1
ATOM 908 C C . ASN A 1 111 ? 16.953 -3.163 13.539 1.00 80.38 111 ASN A C 1
ATOM 910 O O . ASN A 1 111 ? 16.991 -4.055 14.387 1.00 80.38 111 ASN A O 1
ATOM 914 N N . LYS A 1 112 ? 17.874 -2.187 13.503 1.00 79.88 112 LYS A N 1
ATOM 915 C CA . LYS A 1 112 ? 18.973 -2.078 14.479 1.00 79.88 112 LYS A CA 1
ATOM 916 C C . LYS A 1 112 ? 18.470 -1.834 15.902 1.00 79.88 112 LYS A C 1
ATOM 918 O O . LYS A 1 112 ? 18.976 -2.461 16.827 1.00 79.88 112 LYS A O 1
ATOM 923 N N . ALA A 1 113 ? 17.510 -0.929 16.087 1.00 80.25 113 ALA A N 1
ATOM 924 C CA . ALA A 1 113 ? 17.020 -0.561 17.415 1.00 80.25 113 ALA A CA 1
ATOM 925 C C . ALA A 1 113 ? 16.109 -1.634 18.034 1.00 80.25 113 ALA A C 1
ATOM 927 O O . ALA A 1 113 ? 16.185 -1.892 19.233 1.00 80.25 113 ALA A O 1
ATOM 928 N N . SER A 1 114 ? 15.255 -2.264 17.226 1.00 80.44 114 SER A N 1
ATOM 929 C CA . SER A 1 114 ? 14.277 -3.260 17.682 1.00 80.44 114 SER A CA 1
ATOM 930 C C . SER A 1 114 ? 14.807 -4.698 17.674 1.00 80.44 114 SER A C 1
ATOM 932 O O . SER A 1 114 ? 14.241 -5.560 18.347 1.00 80.44 114 SER A O 1
ATOM 934 N N . GLY A 1 115 ? 15.857 -4.981 16.893 1.00 84.75 115 GLY A N 1
ATOM 935 C CA . GLY A 1 115 ? 16.337 -6.337 16.619 1.00 84.75 115 GLY A CA 1
ATOM 936 C C . GLY A 1 115 ? 15.389 -7.170 15.748 1.00 84.75 115 GLY A C 1
ATOM 937 O O . GLY A 1 115 ? 15.590 -8.377 15.615 1.00 84.75 115 GLY A O 1
ATOM 938 N N . LYS A 1 116 ? 14.345 -6.557 15.179 1.00 82.69 116 LYS A N 1
ATOM 939 C CA . LYS A 1 116 ? 13.345 -7.224 14.338 1.00 82.69 116 LYS A CA 1
ATOM 940 C C . LYS A 1 116 ? 13.674 -7.017 12.869 1.00 82.69 116 LYS A C 1
ATOM 942 O O . LYS A 1 116 ? 14.239 -6.000 12.493 1.00 82.69 116 LYS A O 1
ATOM 947 N N . GLY A 1 117 ? 13.304 -7.987 12.040 1.00 83.62 117 GLY A N 1
ATOM 948 C CA . GLY A 1 117 ? 13.326 -7.821 10.591 1.00 83.62 117 GLY A CA 1
ATOM 949 C C . GLY A 1 117 ? 11.996 -7.293 10.057 1.00 83.62 117 GLY A C 1
ATOM 950 O O . GLY A 1 117 ? 10.939 -7.505 10.649 1.00 83.62 117 GLY A O 1
ATOM 951 N N . ASN A 1 118 ? 12.043 -6.720 8.863 1.00 81.31 118 ASN A N 1
ATOM 952 C CA . ASN A 1 118 ? 10.908 -6.228 8.079 1.00 81.31 118 ASN A CA 1
ATOM 953 C C . ASN A 1 118 ? 9.677 -7.147 8.070 1.00 81.31 118 ASN A C 1
ATOM 955 O O . ASN A 1 118 ? 8.560 -6.707 8.331 1.00 81.31 118 ASN A O 1
ATOM 959 N N . VAL A 1 119 ? 9.865 -8.436 7.776 1.00 85.81 119 VAL A N 1
ATOM 960 C CA . VAL A 1 119 ? 8.758 -9.410 7.728 1.00 85.81 119 VAL A CA 1
ATOM 961 C C . VAL A 1 119 ? 8.136 -9.612 9.109 1.00 85.81 119 VAL A C 1
ATOM 963 O O . VAL A 1 119 ? 6.916 -9.709 9.227 1.00 85.81 119 VAL A O 1
ATOM 966 N N . GLN A 1 120 ? 8.961 -9.648 10.158 1.00 87.75 120 GLN A N 1
ATOM 967 C CA . GLN A 1 120 ? 8.485 -9.789 11.531 1.00 87.75 120 GLN A CA 1
ATOM 968 C C . GLN A 1 120 ? 7.678 -8.560 11.959 1.00 87.75 120 GLN A C 1
ATOM 970 O O . GLN A 1 120 ? 6.616 -8.714 12.553 1.00 87.75 120 GLN A O 1
ATOM 975 N N . TYR A 1 121 ? 8.143 -7.355 11.623 1.00 87.69 121 TYR A N 1
ATOM 976 C CA . TYR A 1 121 ? 7.440 -6.112 11.930 1.00 87.69 121 TYR A CA 1
ATOM 977 C C . TYR A 1 121 ? 6.018 -6.086 11.343 1.00 87.69 121 TYR A C 1
ATOM 979 O O . TYR A 1 121 ? 5.044 -5.915 12.081 1.00 87.69 121 TYR A O 1
ATOM 987 N N . VAL A 1 122 ? 5.886 -6.341 10.034 1.00 89.38 122 VAL A N 1
ATOM 988 C CA . VAL A 1 122 ? 4.575 -6.388 9.361 1.00 89.38 122 VAL A CA 1
ATOM 989 C C . VAL A 1 122 ? 3.713 -7.521 9.907 1.00 89.38 122 VAL A C 1
ATOM 991 O O . VAL A 1 122 ? 2.534 -7.304 10.178 1.00 89.38 122 VAL A O 1
ATOM 994 N N . GLY A 1 123 ? 4.286 -8.710 10.118 1.00 91.38 123 GLY A N 1
ATOM 995 C CA . GLY A 1 123 ? 3.562 -9.852 10.680 1.00 91.38 123 GLY A CA 1
ATOM 996 C C . GLY A 1 123 ? 2.959 -9.539 12.051 1.00 91.38 123 GLY A C 1
ATOM 997 O O . GLY A 1 123 ? 1.763 -9.718 12.258 1.00 91.38 123 GLY A O 1
ATOM 998 N N . GLU A 1 124 ? 3.747 -8.964 12.962 1.00 91.94 124 GLU A N 1
ATOM 999 C CA . GLU A 1 124 ? 3.264 -8.581 14.291 1.00 91.94 124 GLU A CA 1
ATOM 1000 C C . GLU A 1 124 ? 2.195 -7.471 14.254 1.00 91.94 124 GLU A C 1
ATOM 1002 O O . GLU A 1 124 ? 1.334 -7.415 15.144 1.00 91.94 124 GLU A O 1
ATOM 1007 N N . TYR A 1 125 ? 2.258 -6.546 13.288 1.00 93.12 125 TYR A N 1
ATOM 1008 C CA . TYR A 1 125 ? 1.204 -5.548 13.072 1.00 93.12 125 TYR A CA 1
ATOM 1009 C C . TYR A 1 125 ? -0.088 -6.213 12.587 1.00 93.12 125 TYR A C 1
ATOM 1011 O O . TYR A 1 125 ? -1.142 -5.996 13.187 1.00 93.12 125 TYR A O 1
ATOM 1019 N N . VAL A 1 126 ? -0.001 -7.068 11.563 1.00 94.62 126 VAL A N 1
ATOM 1020 C CA . VAL A 1 126 ? -1.148 -7.791 10.991 1.00 94.62 126 VAL A CA 1
ATOM 1021 C C . VAL A 1 126 ? -1.821 -8.672 12.041 1.00 94.62 126 VAL A C 1
ATOM 1023 O O . VAL A 1 126 ? -3.043 -8.624 12.166 1.00 94.62 126 VAL A O 1
ATOM 1026 N N . ASP A 1 127 ? -1.052 -9.392 12.860 1.00 95.75 127 ASP A N 1
ATOM 1027 C CA . ASP A 1 127 ? -1.585 -10.192 13.968 1.00 95.75 127 ASP A CA 1
ATOM 1028 C C . ASP A 1 127 ? -2.337 -9.331 14.994 1.00 95.75 12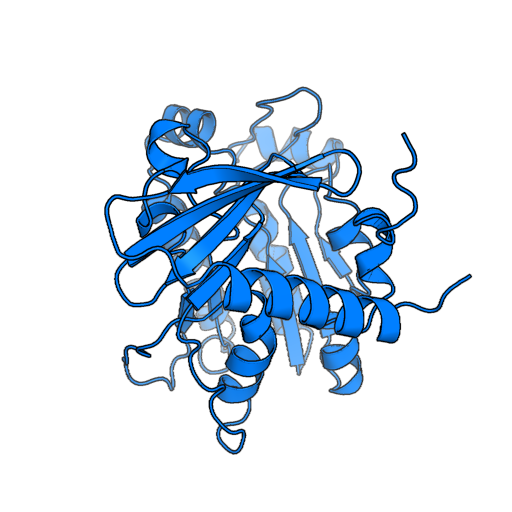7 ASP A C 1
ATOM 1030 O O . ASP A 1 127 ? -3.413 -9.706 15.473 1.00 95.75 127 ASP A O 1
ATOM 1034 N N . SER A 1 128 ? -1.795 -8.153 15.325 1.00 96.75 128 SER A N 1
ATOM 1035 C CA . SER A 1 128 ? -2.437 -7.220 16.261 1.00 96.75 128 SER A CA 1
ATOM 1036 C C . SER A 1 128 ? -3.745 -6.674 15.688 1.00 96.75 128 SER A C 1
ATOM 1038 O O . SER A 1 128 ? -4.765 -6.665 16.380 1.00 96.75 128 SER A O 1
ATOM 1040 N N . LEU A 1 129 ? -3.734 -6.275 14.414 1.00 97.06 129 LEU A N 1
ATOM 1041 C CA . LEU A 1 129 ? -4.918 -5.806 13.702 1.00 97.06 129 LEU A CA 1
ATOM 1042 C C . LEU A 1 129 ? -5.987 -6.895 13.632 1.00 97.06 129 LEU A C 1
ATOM 1044 O O . LEU A 1 129 ? -7.128 -6.654 14.018 1.00 97.06 129 LEU A O 1
ATOM 1048 N N . TRP A 1 130 ? -5.622 -8.107 13.216 1.00 96.44 130 TRP A N 1
ATOM 1049 C CA . TRP A 1 130 ? -6.552 -9.227 13.111 1.00 96.44 130 TRP A CA 1
ATOM 1050 C C . TRP A 1 130 ? -7.193 -9.575 14.456 1.00 96.44 130 TRP A C 1
ATOM 1052 O O . TRP A 1 130 ? -8.406 -9.777 14.541 1.00 96.44 130 TRP A O 1
ATOM 1062 N N . LYS A 1 131 ? -6.404 -9.570 15.537 1.00 97.06 131 LYS A N 1
ATOM 1063 C CA . LYS A 1 131 ? -6.909 -9.785 16.896 1.00 97.06 131 LYS A CA 1
ATOM 1064 C C . LYS A 1 131 ? -7.929 -8.721 17.303 1.00 97.06 131 LYS A C 1
ATOM 1066 O O . LYS A 1 131 ? -8.983 -9.071 17.832 1.00 97.06 131 LYS A O 1
ATOM 1071 N N . GLU A 1 132 ? -7.645 -7.444 17.063 1.00 97.81 132 GLU A N 1
ATOM 1072 C CA . GLU A 1 132 ? -8.558 -6.351 17.422 1.00 97.81 132 GLU A CA 1
ATOM 1073 C C . GLU A 1 132 ? -9.824 -6.330 16.551 1.00 97.81 132 GLU A C 1
ATOM 1075 O O . GLU A 1 132 ? -10.922 -6.108 17.069 1.00 97.81 132 GLU A O 1
ATOM 1080 N N . LEU A 1 133 ? -9.714 -6.672 15.263 1.00 96.94 133 LEU A N 1
ATOM 1081 C CA . LEU A 1 133 ? -10.873 -6.908 14.397 1.00 96.94 133 LEU A CA 1
ATOM 1082 C C . LEU A 1 133 ? -11.726 -8.074 14.912 1.00 96.94 133 LEU A C 1
ATOM 1084 O O . LEU A 1 133 ? -12.951 -7.963 14.968 1.00 96.94 133 LEU A O 1
ATOM 1088 N N . GLY A 1 134 ? -11.099 -9.172 15.340 1.00 96.62 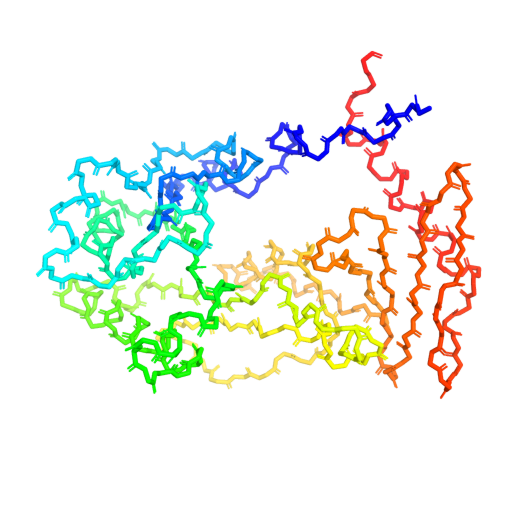134 GLY A N 1
ATOM 1089 C CA . GLY A 1 134 ? -11.783 -10.333 15.912 1.00 96.62 134 GLY A CA 1
ATOM 1090 C C . GLY A 1 134 ? -12.553 -9.990 17.188 1.00 96.62 134 GLY A C 1
ATOM 1091 O O . GLY A 1 134 ? -13.723 -10.344 17.319 1.00 96.62 134 GLY A O 1
ATOM 1092 N N . ARG A 1 135 ? -11.949 -9.208 18.095 1.00 97.00 135 ARG A N 1
ATOM 1093 C CA . ARG A 1 135 ? -12.608 -8.731 19.330 1.00 97.00 135 ARG A CA 1
ATOM 1094 C C . ARG A 1 135 ? -13.860 -7.896 19.071 1.00 97.00 135 ARG A C 1
ATOM 1096 O O . ARG A 1 135 ? -14.722 -7.820 19.941 1.00 97.00 135 ARG A O 1
ATOM 1103 N N . ARG A 1 136 ? -13.954 -7.276 17.895 1.00 95.69 136 ARG A N 1
ATOM 1104 C CA . ARG A 1 136 ? -15.076 -6.427 17.475 1.00 95.69 136 ARG A CA 1
ATOM 1105 C C . ARG A 1 136 ? -16.037 -7.123 16.510 1.00 95.69 136 ARG A C 1
ATOM 1107 O O . ARG A 1 136 ? -16.972 -6.487 16.041 1.00 95.69 136 ARG A O 1
ATOM 1114 N N . GLY A 1 137 ? -15.818 -8.403 16.200 1.00 96.06 137 GLY A N 1
ATOM 1115 C CA . GLY A 1 137 ? -16.634 -9.141 15.231 1.00 96.06 137 GLY A CA 1
ATOM 1116 C C . GLY A 1 137 ? -16.490 -8.638 13.789 1.00 96.06 137 GLY A C 1
ATOM 1117 O O . GLY A 1 137 ? -17.395 -8.828 12.981 1.00 96.06 137 GLY A O 1
ATOM 1118 N N . LEU A 1 138 ? -15.376 -7.975 13.463 1.00 96.25 138 LEU A N 1
ATOM 1119 C CA . LEU A 1 138 ? -15.106 -7.416 12.135 1.00 96.25 138 LEU A CA 1
ATOM 1120 C C . LEU A 1 138 ? -14.245 -8.336 11.262 1.00 96.25 138 LEU A C 1
ATOM 1122 O O . LEU A 1 138 ? -14.338 -8.254 10.043 1.00 96.25 138 LEU A O 1
ATOM 1126 N N . ALA A 1 139 ? -13.452 -9.232 11.860 1.00 95.50 139 ALA A N 1
ATOM 1127 C CA . ALA A 1 139 ? -12.466 -10.050 11.143 1.00 95.50 139 ALA A CA 1
ATOM 1128 C C . ALA A 1 139 ? -13.051 -10.792 9.924 1.00 95.50 139 ALA A C 1
ATOM 1130 O O . ALA A 1 139 ? -12.503 -10.704 8.826 1.00 95.50 139 ALA A O 1
ATOM 1131 N N . ASP A 1 140 ? -14.211 -11.439 10.076 1.00 94.56 140 ASP A N 1
ATOM 1132 C CA . ASP A 1 140 ? -14.803 -12.254 9.005 1.00 94.56 140 ASP A CA 1
ATOM 1133 C C . ASP A 1 140 ? -15.336 -11.438 7.818 1.00 94.56 140 ASP A C 1
ATOM 1135 O O . ASP A 1 140 ? -15.556 -11.982 6.737 1.00 94.56 140 ASP A O 1
ATOM 1139 N N . ARG A 1 141 ? -15.526 -10.126 7.995 1.00 92.31 141 ARG A N 1
ATOM 1140 C CA . ARG A 1 141 ? -15.991 -9.198 6.952 1.00 92.31 141 ARG A CA 1
ATOM 1141 C C . ARG A 1 141 ? -14.908 -8.241 6.460 1.00 92.31 141 ARG A C 1
ATOM 1143 O O . ARG A 1 141 ? -15.212 -7.332 5.690 1.00 92.31 141 ARG A O 1
ATOM 1150 N N . THR A 1 142 ? -13.663 -8.427 6.890 1.00 96.00 142 THR A N 1
ATOM 1151 C CA . THR A 1 142 ? -12.539 -7.587 6.483 1.00 96.00 142 THR A CA 1
ATOM 1152 C C . THR A 1 142 ? -11.696 -8.293 5.426 1.00 96.00 142 THR A C 1
ATOM 1154 O O . THR A 1 142 ? -11.283 -9.437 5.595 1.00 96.00 142 THR A O 1
ATOM 1157 N N . LEU A 1 143 ? -11.410 -7.572 4.340 1.00 96.44 143 LEU A N 1
ATOM 1158 C CA . LEU A 1 143 ? -10.357 -7.916 3.393 1.00 96.44 143 LEU A CA 1
ATOM 1159 C C . LEU A 1 143 ? -9.102 -7.122 3.762 1.00 96.44 143 LEU A C 1
ATOM 1161 O O . LEU A 1 143 ? -9.104 -5.895 3.681 1.00 96.44 143 LEU A O 1
ATOM 1165 N N . LEU A 1 144 ? -8.040 -7.821 4.150 1.00 96.75 144 LEU A N 1
ATOM 1166 C CA . LEU A 1 144 ? -6.708 -7.250 4.308 1.00 96.75 144 LEU A CA 1
ATOM 1167 C C . LEU A 1 144 ? -5.944 -7.382 2.992 1.00 96.75 144 LEU A C 1
ATOM 1169 O O . LEU A 1 144 ? -5.927 -8.451 2.378 1.00 96.75 144 LEU A O 1
ATOM 1173 N N . VAL A 1 145 ? -5.300 -6.295 2.572 1.00 96.62 145 VAL A N 1
ATOM 1174 C CA . VAL A 1 145 ? -4.425 -6.274 1.398 1.00 96.62 145 VAL A CA 1
ATOM 1175 C C . VAL A 1 145 ? -3.058 -5.771 1.827 1.00 96.62 145 VAL A C 1
ATOM 1177 O O . VAL A 1 145 ? -2.954 -4.692 2.400 1.00 96.62 145 VAL A O 1
ATOM 1180 N N . LEU A 1 146 ? -2.019 -6.560 1.567 1.00 94.12 146 LEU A N 1
ATOM 1181 C CA . LEU A 1 146 ? -0.633 -6.229 1.899 1.00 94.12 146 LEU A CA 1
ATOM 1182 C C . LEU A 1 146 ? 0.172 -6.183 0.608 1.00 94.12 146 LEU A C 1
ATOM 1184 O O . LEU A 1 146 ? 0.131 -7.141 -0.164 1.00 94.12 146 LEU A O 1
ATOM 1188 N N . THR A 1 147 ? 0.902 -5.097 0.373 1.00 92.25 147 THR A N 1
ATOM 1189 C CA . THR A 1 147 ? 1.777 -4.964 -0.795 1.00 92.25 147 THR A CA 1
ATOM 1190 C C . THR A 1 147 ? 3.023 -4.158 -0.463 1.00 92.25 147 THR A C 1
ATOM 1192 O O . THR A 1 147 ? 2.976 -3.296 0.410 1.00 92.25 147 THR A O 1
ATOM 1195 N N . GLY A 1 148 ? 4.120 -4.435 -1.167 1.00 88.25 148 GLY A N 1
ATOM 1196 C CA . GLY A 1 148 ? 5.255 -3.511 -1.240 1.00 88.25 148 GLY A CA 1
ATOM 1197 C C . GLY A 1 148 ? 5.012 -2.432 -2.299 1.00 88.25 148 GLY A C 1
ATOM 1198 O O . GLY A 1 148 ? 4.353 -2.693 -3.313 1.00 88.25 148 GLY A O 1
ATOM 1199 N N . ASP A 1 149 ? 5.538 -1.235 -2.072 1.00 83.06 149 ASP A N 1
ATOM 1200 C CA . ASP A 1 149 ? 5.576 -0.124 -3.027 1.00 83.06 149 ASP A CA 1
ATOM 1201 C C . ASP A 1 149 ? 6.770 -0.250 -3.987 1.00 83.06 149 ASP A C 1
ATOM 1203 O O . ASP A 1 149 ? 6.655 0.053 -5.174 1.00 83.06 149 ASP A O 1
ATOM 1207 N N . HIS A 1 150 ? 7.897 -0.780 -3.510 1.00 85.88 150 HIS A N 1
ATOM 1208 C CA . HIS A 1 150 ? 9.064 -1.096 -4.323 1.00 85.88 150 HIS A CA 1
ATOM 1209 C C . HIS A 1 150 ? 9.959 -2.175 -3.679 1.00 85.88 150 HIS A C 1
ATOM 1211 O O . HIS A 1 150 ? 9.720 -2.629 -2.563 1.00 85.88 150 HIS A O 1
ATOM 1217 N N . GLY A 1 151 ? 10.993 -2.617 -4.404 1.00 83.62 151 GLY A N 1
ATOM 1218 C CA . GLY A 1 151 ? 12.062 -3.462 -3.856 1.00 83.62 151 GLY A CA 1
ATOM 1219 C C . GLY A 1 151 ? 13.221 -2.657 -3.270 1.00 83.62 151 GLY A C 1
ATOM 1220 O O . GLY A 1 151 ? 13.063 -1.509 -2.880 1.00 83.62 151 GLY A O 1
ATOM 1221 N N . ASP A 1 152 ? 14.410 -3.237 -3.229 1.00 80.44 152 ASP A N 1
ATOM 1222 C CA . ASP A 1 152 ? 15.597 -2.613 -2.646 1.00 80.44 152 ASP A CA 1
ATOM 1223 C C . ASP A 1 152 ? 16.127 -1.441 -3.503 1.00 80.44 152 ASP A C 1
ATOM 1225 O O . ASP A 1 152 ? 16.017 -1.441 -4.738 1.00 80.44 152 ASP A O 1
ATOM 1229 N N . LYS A 1 153 ? 16.714 -0.443 -2.836 1.00 78.94 153 LYS A N 1
ATOM 1230 C CA . LYS A 1 153 ? 17.344 0.744 -3.434 1.00 78.94 153 LYS A CA 1
ATOM 1231 C C . LYS A 1 153 ? 18.843 0.544 -3.717 1.00 78.94 153 LYS A C 1
ATOM 1233 O O . LYS A 1 153 ? 19.426 1.367 -4.421 1.00 78.94 153 LYS A O 1
ATOM 1238 N N . GLU A 1 154 ? 19.462 -0.531 -3.227 1.00 81.50 154 GLU A N 1
ATOM 1239 C CA . GLU A 1 154 ? 20.870 -0.871 -3.465 1.00 81.50 154 GLU A CA 1
ATOM 1240 C C . GLU A 1 154 ? 21.180 -1.077 -4.959 1.00 81.50 154 GLU A C 1
ATOM 1242 O O . GLU A 1 154 ? 20.486 -1.812 -5.667 1.00 81.50 154 GLU A O 1
ATOM 1247 N N . GLU A 1 155 ? 22.270 -0.478 -5.456 1.00 79.81 155 GLU A N 1
ATOM 1248 C CA . GLU A 1 155 ? 22.606 -0.477 -6.891 1.00 79.81 155 GLU A CA 1
ATOM 1249 C C . GLU A 1 155 ? 22.697 -1.880 -7.510 1.00 79.81 155 GLU A C 1
ATOM 1251 O O . GLU A 1 155 ? 22.199 -2.111 -8.618 1.00 79.81 155 GLU A O 1
ATOM 1256 N N . ASP A 1 156 ? 23.294 -2.830 -6.790 1.00 83.56 156 ASP A N 1
ATOM 1257 C CA . ASP A 1 156 ? 23.433 -4.211 -7.253 1.00 83.56 156 ASP A CA 1
ATOM 1258 C C . ASP A 1 156 ? 22.085 -4.932 -7.334 1.00 83.56 156 ASP A C 1
ATOM 1260 O O . ASP A 1 156 ? 21.887 -5.793 -8.198 1.00 83.56 156 ASP A O 1
ATOM 1264 N N . ARG A 1 157 ? 21.133 -4.564 -6.470 1.00 85.62 157 ARG A N 1
ATOM 1265 C CA . ARG A 1 157 ? 19.766 -5.094 -6.470 1.00 85.62 157 ARG A CA 1
ATOM 1266 C C . ARG A 1 157 ? 18.941 -4.514 -7.604 1.00 85.62 157 ARG A C 1
ATOM 1268 O O . ARG A 1 157 ? 18.211 -5.261 -8.250 1.00 85.62 157 ARG A O 1
ATOM 1275 N N . LEU A 1 158 ? 19.124 -3.235 -7.937 1.00 83.94 158 LEU A N 1
ATOM 1276 C CA . LEU A 1 158 ? 18.425 -2.596 -9.057 1.00 83.94 158 LEU A CA 1
ATOM 1277 C C . LEU A 1 158 ? 18.635 -3.349 -10.386 1.00 83.94 158 LEU A C 1
ATOM 1279 O O . LEU A 1 158 ? 17.763 -3.344 -11.249 1.00 83.94 158 LEU A O 1
ATOM 1283 N N . ARG A 1 159 ? 19.757 -4.048 -10.579 1.00 83.81 159 ARG A N 1
ATOM 1284 C CA . ARG A 1 159 ? 20.037 -4.813 -11.812 1.00 83.81 159 ARG A CA 1
ATOM 1285 C C . ARG A 1 159 ? 19.442 -6.225 -11.833 1.00 83.81 159 ARG A C 1
ATOM 1287 O O . ARG A 1 159 ? 19.674 -6.972 -12.783 1.00 83.81 159 ARG A O 1
ATOM 1294 N N . GLN A 1 160 ? 18.681 -6.608 -10.811 1.00 85.94 160 GLN A N 1
ATOM 1295 C CA . GLN A 1 160 ? 18.125 -7.950 -10.659 1.00 85.94 160 GLN A CA 1
ATOM 1296 C C . GLN A 1 160 ? 16.608 -7.922 -10.859 1.00 85.94 160 GLN A C 1
ATOM 1298 O O . GLN A 1 160 ? 15.902 -7.188 -10.174 1.00 85.94 160 GLN A O 1
ATOM 1303 N N . ALA A 1 161 ? 16.079 -8.768 -11.750 1.00 85.06 161 ALA A N 1
ATOM 1304 C CA . ALA A 1 161 ? 14.635 -8.841 -12.011 1.00 85.06 161 ALA A CA 1
ATOM 1305 C C . ALA A 1 161 ? 13.809 -9.150 -10.753 1.00 85.06 161 ALA A C 1
ATOM 1307 O O . ALA A 1 161 ? 12.710 -8.625 -10.594 1.00 85.06 161 ALA A O 1
ATOM 1308 N N . VAL A 1 162 ? 14.366 -9.941 -9.829 1.00 87.88 162 VAL A N 1
ATOM 1309 C CA . VAL A 1 162 ? 13.729 -10.262 -8.544 1.00 87.88 162 VAL A CA 1
ATOM 1310 C C . VAL A 1 162 ? 13.484 -9.024 -7.676 1.00 87.88 162 VAL A C 1
ATOM 1312 O O . VAL A 1 162 ? 12.523 -9.006 -6.920 1.00 87.88 162 VAL A O 1
ATOM 1315 N N . ASN A 1 163 ? 14.278 -7.959 -7.827 1.00 87.38 163 ASN A N 1
ATOM 1316 C CA . ASN A 1 163 ? 14.101 -6.722 -7.067 1.00 87.38 163 ASN A CA 1
ATOM 1317 C C . ASN A 1 163 ? 12.798 -5.985 -7.410 1.00 87.38 163 ASN A C 1
ATOM 1319 O O . ASN A 1 163 ? 12.336 -5.145 -6.654 1.00 87.38 163 ASN A O 1
ATOM 1323 N N . TYR A 1 164 ? 12.194 -6.293 -8.556 1.00 85.62 164 TYR A N 1
ATOM 1324 C CA . TYR A 1 164 ? 10.930 -5.699 -8.996 1.00 85.62 164 TYR A CA 1
ATOM 1325 C C . TYR A 1 164 ? 9.729 -6.602 -8.690 1.00 85.62 164 TYR A C 1
ATOM 1327 O O . TYR A 1 164 ? 8.600 -6.266 -9.042 1.00 85.62 164 TYR A O 1
ATOM 1335 N N . GLN A 1 165 ? 9.957 -7.751 -8.045 1.00 88.62 165 GLN A N 1
ATOM 1336 C CA . GLN A 1 165 ? 8.905 -8.648 -7.580 1.00 88.62 165 GLN A CA 1
ATOM 1337 C C . GLN A 1 165 ? 8.529 -8.268 -6.148 1.00 88.62 165 GLN A C 1
ATOM 1339 O O . GLN A 1 165 ? 9.117 -8.756 -5.185 1.00 88.62 165 GLN A O 1
ATOM 1344 N N . VAL A 1 166 ? 7.547 -7.379 -6.012 1.00 88.81 166 VAL A N 1
ATOM 1345 C CA . VAL A 1 166 ? 6.994 -7.008 -4.706 1.00 88.81 166 VAL A CA 1
ATOM 1346 C C . VAL A 1 166 ? 5.882 -7.978 -4.292 1.00 88.81 166 VAL A C 1
ATOM 1348 O O . VAL A 1 166 ? 5.130 -8.453 -5.150 1.00 88.81 166 VAL A O 1
ATOM 1351 N N . PRO A 1 167 ? 5.758 -8.304 -2.994 1.00 89.88 167 PRO A N 1
ATOM 1352 C CA . PRO A 1 167 ? 4.665 -9.139 -2.517 1.00 89.88 167 PRO A CA 1
ATOM 1353 C C . PRO A 1 167 ? 3.319 -8.443 -2.723 1.00 89.88 167 PRO A C 1
ATOM 1355 O O . PRO A 1 167 ? 3.226 -7.230 -2.561 1.00 89.88 167 PRO A O 1
ATOM 1358 N N . MET A 1 168 ? 2.274 -9.224 -2.998 1.00 93.00 168 MET A N 1
ATOM 1359 C CA . MET A 1 168 ? 0.883 -8.781 -2.957 1.00 93.00 168 MET A CA 1
ATOM 1360 C C . MET A 1 168 ? 0.018 -9.906 -2.388 1.00 93.00 168 MET A C 1
ATOM 1362 O O . MET A 1 168 ? -0.096 -10.978 -2.984 1.00 93.00 168 MET A O 1
ATOM 1366 N N . PHE A 1 169 ? -0.598 -9.663 -1.237 1.00 94.19 169 PHE A N 1
ATOM 1367 C CA . PHE A 1 169 ? -1.441 -10.632 -0.548 1.00 94.19 169 PHE A CA 1
ATOM 1368 C C . PHE A 1 169 ? -2.839 -10.068 -0.354 1.00 94.19 169 PHE A C 1
ATOM 1370 O O . PHE A 1 169 ? -2.997 -8.939 0.100 1.00 94.19 169 PHE A O 1
ATOM 1377 N N . PHE A 1 170 ? -3.841 -10.889 -0.652 1.00 95.88 170 PHE A N 1
ATOM 1378 C CA . PHE A 1 170 ? -5.229 -10.651 -0.284 1.00 95.88 170 PHE A CA 1
ATOM 1379 C C . PHE A 1 170 ? -5.628 -11.695 0.750 1.00 95.88 170 PHE A C 1
ATOM 1381 O O . PHE A 1 170 ? -5.520 -12.896 0.492 1.00 95.88 170 PHE A O 1
ATOM 1388 N N . TYR A 1 171 ? -6.093 -11.244 1.907 1.00 95.25 171 TYR A N 1
ATOM 1389 C CA . TYR A 1 171 ? -6.484 -12.111 3.005 1.00 95.25 171 TYR A CA 1
ATOM 1390 C C . TYR A 1 171 ? -7.872 -11.747 3.518 1.00 95.25 171 TYR A C 1
ATOM 1392 O O . TYR A 1 171 ? -8.134 -10.607 3.892 1.00 95.25 171 TYR A O 1
ATOM 1400 N N . ALA A 1 172 ? -8.751 -12.739 3.549 1.00 93.81 172 ALA A N 1
ATOM 1401 C CA . ALA A 1 172 ? -10.063 -12.659 4.165 1.00 93.81 172 ALA A CA 1
ATOM 1402 C C . ALA A 1 172 ? -10.453 -14.062 4.650 1.00 93.81 172 ALA A C 1
ATOM 1404 O O . ALA A 1 172 ? -10.032 -15.055 4.051 1.00 93.81 172 ALA A O 1
ATOM 1405 N N . SER A 1 173 ? -11.252 -14.152 5.714 1.00 92.88 173 SER A N 1
ATOM 1406 C CA . SER A 1 173 ? -11.618 -15.431 6.354 1.00 92.88 173 SER A CA 1
ATOM 1407 C C . SER A 1 173 ? -12.238 -16.448 5.380 1.00 92.88 173 SER A C 1
ATOM 1409 O O . SER A 1 173 ? -12.000 -17.650 5.474 1.00 92.88 173 SER A O 1
ATOM 1411 N N . GLN A 1 174 ? -12.993 -15.951 4.400 1.00 90.94 174 GLN A N 1
ATOM 1412 C CA . GLN A 1 174 ? -13.698 -16.730 3.390 1.00 90.94 174 GLN A CA 1
ATOM 1413 C C . GLN A 1 174 ? -12.817 -17.165 2.210 1.00 90.94 174 GLN A C 1
ATOM 1415 O O . GLN A 1 174 ? -13.281 -17.893 1.330 1.00 90.94 174 GLN A O 1
ATOM 1420 N N . PHE A 1 175 ? -11.566 -16.703 2.132 1.00 93.56 175 PHE A N 1
ATOM 1421 C CA . PHE A 1 175 ? -10.681 -17.055 1.027 1.00 93.56 175 PHE A CA 1
ATOM 1422 C C . PHE A 1 175 ? -10.034 -18.415 1.251 1.00 93.56 175 PHE A C 1
ATOM 1424 O O . PHE A 1 175 ? -9.417 -18.689 2.275 1.00 93.56 175 PHE A O 1
ATOM 1431 N N . SER A 1 176 ? -10.122 -19.266 0.229 1.00 93.00 176 SER A N 1
ATOM 1432 C CA . SER A 1 176 ? -9.276 -20.453 0.146 1.00 93.00 176 SER A CA 1
ATOM 1433 C C . SER A 1 176 ? -7.877 -20.057 -0.341 1.00 93.00 176 SER A C 1
ATOM 1435 O O . SER A 1 176 ? -7.781 -19.270 -1.292 1.00 93.00 176 SER A O 1
ATOM 1437 N N . PRO A 1 177 ? -6.796 -20.607 0.246 1.00 94.62 177 PRO A N 1
ATOM 1438 C CA . PRO A 1 177 ? -5.437 -20.332 -0.202 1.00 94.62 177 PRO A CA 1
ATOM 1439 C C . PRO A 1 177 ? -5.265 -20.640 -1.689 1.00 94.62 177 PRO A C 1
ATOM 1441 O O . PRO A 1 177 ? -5.558 -21.743 -2.153 1.00 94.62 177 PRO A O 1
ATOM 1444 N N . ARG A 1 178 ? -4.769 -19.661 -2.445 1.00 94.31 178 ARG A N 1
ATOM 1445 C CA . ARG A 1 178 ? -4.435 -19.824 -3.861 1.00 94.31 178 ARG A CA 1
ATOM 1446 C C . ARG A 1 178 ? -3.317 -18.878 -4.256 1.00 94.31 178 ARG A C 1
ATOM 1448 O O . ARG A 1 178 ? -3.192 -17.790 -3.706 1.00 94.31 178 ARG A O 1
ATOM 1455 N N . HIS A 1 179 ? -2.557 -19.279 -5.266 1.00 93.12 179 HIS A N 1
ATOM 1456 C CA . HIS A 1 179 ? -1.568 -18.420 -5.897 1.00 93.12 179 HIS A CA 1
ATOM 1457 C C . HIS A 1 179 ? -2.063 -18.004 -7.281 1.00 93.12 179 HIS A C 1
ATOM 1459 O O . HIS A 1 179 ? -2.350 -18.855 -8.128 1.00 93.12 179 HIS A O 1
ATOM 1465 N N . VAL A 1 180 ? -2.171 -16.697 -7.509 1.00 90.06 180 VAL A N 1
ATOM 1466 C CA . VAL A 1 180 ? -2.462 -16.144 -8.832 1.00 90.06 180 VAL A CA 1
ATOM 1467 C C . VAL A 1 180 ? -1.153 -16.065 -9.599 1.00 90.06 180 VAL A C 1
ATOM 1469 O O . VAL A 1 180 ? -0.253 -15.325 -9.227 1.00 90.06 180 VAL A O 1
ATOM 1472 N N . ARG A 1 181 ? -1.045 -16.842 -10.677 1.00 88.25 181 ARG A N 1
ATOM 1473 C CA . ARG A 1 181 ? 0.114 -16.789 -11.572 1.00 88.25 181 ARG A CA 1
ATOM 1474 C C . ARG A 1 181 ? -0.082 -15.698 -12.623 1.00 88.25 181 ARG A C 1
ATOM 1476 O O . ARG A 1 181 ? -1.205 -15.455 -13.063 1.00 88.25 181 ARG A O 1
ATOM 1483 N N . GLY A 1 182 ? 1.020 -15.097 -13.050 1.00 87.62 182 GLY A N 1
ATOM 1484 C CA . GLY A 1 182 ? 1.048 -14.052 -14.071 1.00 87.62 182 GLY A CA 1
ATOM 1485 C C . GLY A 1 182 ? 1.873 -12.854 -13.624 1.00 87.62 182 GLY A C 1
ATOM 1486 O O . GLY A 1 182 ? 2.219 -12.753 -12.448 1.00 87.62 182 GLY A O 1
ATOM 1487 N N . MET A 1 183 ? 2.197 -11.965 -14.561 1.00 86.62 183 MET A N 1
ATOM 1488 C CA . MET A 1 183 ? 2.791 -10.677 -14.219 1.00 86.62 183 MET A CA 1
ATOM 1489 C C . MET A 1 183 ? 1.698 -9.624 -14.102 1.00 86.62 183 MET A C 1
ATOM 1491 O O . MET A 1 183 ? 0.835 -9.521 -14.976 1.00 86.62 183 MET A O 1
ATOM 1495 N N . TYR A 1 184 ? 1.775 -8.859 -13.021 1.00 88.44 184 TYR A N 1
ATOM 1496 C CA . TYR A 1 184 ? 0.892 -7.747 -12.702 1.00 88.44 184 TYR A CA 1
ATOM 1497 C C . TYR A 1 184 ? 1.736 -6.593 -12.162 1.00 88.44 184 TYR A C 1
ATOM 1499 O O . TYR A 1 184 ? 2.869 -6.788 -11.717 1.00 88.44 184 TYR A O 1
ATOM 1507 N N . THR A 1 185 ? 1.172 -5.395 -12.197 1.00 85.62 185 THR A N 1
ATOM 1508 C CA . THR A 1 185 ? 1.791 -4.150 -11.731 1.00 85.62 185 THR A CA 1
ATOM 1509 C C . THR A 1 185 ? 0.903 -3.446 -10.716 1.00 85.62 185 THR A C 1
ATOM 1511 O O . THR A 1 185 ? -0.268 -3.792 -10.553 1.00 85.62 185 THR A O 1
ATOM 1514 N N . HIS A 1 186 ? 1.402 -2.376 -10.090 1.00 84.38 186 HIS A N 1
ATOM 1515 C CA . HIS A 1 186 ? 0.550 -1.499 -9.278 1.00 84.38 186 HIS A CA 1
ATOM 1516 C C . HIS A 1 186 ? -0.610 -0.876 -10.070 1.00 84.38 186 HIS A C 1
ATOM 1518 O O . HIS A 1 186 ? -1.628 -0.538 -9.472 1.00 84.38 186 HIS A O 1
ATOM 1524 N N . LEU A 1 187 ? -0.529 -0.783 -11.404 1.00 82.12 187 LEU A N 1
ATOM 1525 C CA . LEU A 1 187 ? -1.650 -0.314 -12.232 1.00 82.12 187 LEU A CA 1
ATOM 1526 C C . LEU A 1 187 ? -2.816 -1.314 -12.248 1.00 82.12 187 LEU A C 1
ATOM 1528 O O . LEU A 1 187 ? -3.976 -0.922 -12.392 1.00 82.12 187 LEU A O 1
ATOM 1532 N N . ASP A 1 188 ? -2.524 -2.599 -12.044 1.00 86.62 188 ASP A N 1
ATOM 1533 C CA . ASP A 1 188 ? -3.525 -3.663 -11.984 1.00 86.62 188 ASP A CA 1
ATOM 1534 C C . ASP A 1 188 ? -4.199 -3.754 -10.609 1.00 86.62 188 ASP A C 1
ATOM 1536 O O . ASP A 1 188 ? -5.280 -4.342 -10.501 1.00 86.62 188 ASP A O 1
ATOM 1540 N N . PHE A 1 189 ? -3.617 -3.126 -9.574 1.00 89.19 189 PHE A N 1
ATOM 1541 C CA . PHE A 1 189 ? -4.079 -3.170 -8.180 1.00 89.19 189 PHE A CA 1
ATOM 1542 C C . PHE A 1 189 ? -5.585 -2.938 -8.058 1.00 89.19 189 PHE A C 1
ATOM 1544 O O . PHE A 1 189 ? -6.297 -3.755 -7.478 1.00 89.19 189 PHE A O 1
ATOM 1551 N N . LYS A 1 190 ? -6.092 -1.849 -8.652 1.00 88.75 190 LYS A N 1
ATOM 1552 C CA . LYS A 1 190 ? -7.518 -1.495 -8.592 1.00 88.75 190 LYS A CA 1
ATOM 1553 C C . LYS A 1 190 ? -8.391 -2.619 -9.147 1.00 88.75 190 LYS A C 1
ATOM 1555 O O . LYS A 1 190 ? -9.412 -2.954 -8.557 1.00 88.75 190 LYS A O 1
ATOM 1560 N N . ASN A 1 191 ? -8.016 -3.191 -10.288 1.00 89.50 191 ASN A N 1
ATOM 1561 C CA . ASN A 1 191 ? -8.825 -4.211 -10.948 1.00 89.50 191 ASN A CA 1
ATOM 1562 C C . ASN A 1 191 ? -8.786 -5.536 -10.177 1.00 89.50 191 ASN A C 1
ATOM 1564 O O . ASN A 1 191 ? -9.824 -6.182 -10.044 1.00 89.50 191 ASN A O 1
ATOM 1568 N N . LEU A 1 192 ? -7.624 -5.897 -9.621 1.00 92.56 192 LEU A N 1
ATOM 1569 C CA . LEU A 1 192 ? -7.468 -7.046 -8.728 1.00 92.56 192 LEU A CA 1
ATOM 1570 C C . LEU A 1 192 ? -8.307 -6.876 -7.455 1.00 92.56 192 LEU A C 1
ATOM 1572 O O . LEU A 1 192 ? -9.112 -7.744 -7.134 1.00 92.56 192 LEU A O 1
ATOM 1576 N N . LEU A 1 193 ? -8.213 -5.722 -6.788 1.00 93.25 193 LEU A N 1
ATOM 1577 C CA . LEU A 1 193 ? -9.016 -5.408 -5.605 1.00 93.25 193 LEU A CA 1
ATOM 1578 C C . LEU A 1 193 ? -10.515 -5.503 -5.899 1.00 93.25 193 LEU A C 1
ATOM 1580 O O . LEU A 1 193 ? -11.246 -6.195 -5.196 1.00 93.25 193 LEU A O 1
ATOM 1584 N N . LEU A 1 194 ? -10.982 -4.850 -6.967 1.00 91.12 194 LEU A N 1
ATOM 1585 C CA . LEU A 1 194 ? -12.392 -4.893 -7.351 1.00 91.12 194 LEU A CA 1
ATOM 1586 C C . LEU A 1 194 ? -12.851 -6.319 -7.681 1.00 91.12 194 LEU A C 1
ATOM 1588 O O . LEU A 1 194 ? -13.999 -6.656 -7.401 1.00 91.12 194 LEU A O 1
ATOM 1592 N N . ARG A 1 195 ? -11.982 -7.160 -8.254 1.00 92.00 195 ARG A N 1
ATOM 1593 C CA . ARG A 1 195 ? -12.275 -8.573 -8.525 1.00 92.00 195 ARG A CA 1
ATOM 1594 C C . ARG A 1 195 ? -12.430 -9.403 -7.252 1.00 92.00 195 ARG A C 1
ATOM 1596 O O . ARG A 1 195 ? -13.260 -10.313 -7.230 1.00 92.00 195 ARG A O 1
ATOM 1603 N N . GLU A 1 196 ? -11.640 -9.132 -6.222 1.00 91.94 196 GLU A N 1
ATOM 1604 C CA . GLU A 1 196 ? -11.785 -9.810 -4.930 1.00 91.94 196 GLU A CA 1
ATOM 1605 C C . GLU A 1 196 ? -13.025 -9.316 -4.162 1.00 91.94 196 GLU A C 1
ATOM 1607 O O . GLU A 1 196 ? -13.660 -10.100 -3.459 1.00 91.94 196 GLU A O 1
ATOM 1612 N N . LEU A 1 197 ? -13.427 -8.052 -4.350 1.00 88.88 197 LEU A N 1
ATOM 1613 C CA . LEU A 1 197 ? -14.661 -7.490 -3.781 1.00 88.88 197 LEU A CA 1
ATOM 1614 C C . LEU A 1 197 ? -15.939 -7.946 -4.510 1.00 88.88 197 LEU A C 1
ATOM 1616 O O . LEU A 1 197 ? -16.986 -8.086 -3.881 1.00 88.88 197 LEU A O 1
ATOM 1620 N N . ASP A 1 198 ? -15.878 -8.174 -5.825 1.00 89.62 198 ASP A N 1
ATOM 1621 C CA . ASP A 1 198 ? -16.991 -8.685 -6.635 1.00 89.62 198 ASP A CA 1
ATOM 1622 C C . ASP A 1 198 ? -16.519 -9.817 -7.563 1.00 89.62 198 ASP A C 1
ATOM 1624 O O . ASP A 1 198 ? -15.991 -9.552 -8.654 1.00 89.62 198 ASP A O 1
ATOM 1628 N N . PRO A 1 199 ? -16.763 -11.090 -7.191 1.00 86.56 199 PRO A N 1
ATOM 1629 C CA . PRO A 1 199 ? -16.322 -12.240 -7.971 1.00 86.56 199 PRO A CA 1
ATOM 1630 C C . PRO A 1 199 ? -16.889 -12.342 -9.391 1.00 86.56 199 PRO A C 1
ATOM 1632 O O . PRO A 1 199 ? -16.377 -13.134 -10.183 1.00 86.56 199 PRO A O 1
ATOM 1635 N N . ARG A 1 200 ? -17.927 -11.561 -9.726 1.00 91.56 200 ARG A N 1
ATOM 1636 C CA . ARG A 1 200 ? -18.508 -11.507 -11.078 1.00 91.56 200 ARG A CA 1
ATOM 1637 C C . ARG A 1 200 ? -17.647 -10.709 -12.052 1.00 91.56 200 ARG A C 1
ATOM 1639 O O . ARG A 1 200 ? -17.821 -10.841 -13.261 1.00 91.56 200 ARG A O 1
ATOM 1646 N N . ARG A 1 201 ? -16.740 -9.865 -11.552 1.00 92.44 201 ARG A N 1
ATOM 1647 C CA . ARG A 1 201 ? -15.788 -9.151 -12.406 1.00 92.44 201 ARG A CA 1
ATOM 1648 C C . ARG A 1 201 ? -14.825 -10.153 -13.044 1.00 92.44 201 ARG A C 1
ATOM 1650 O O . ARG 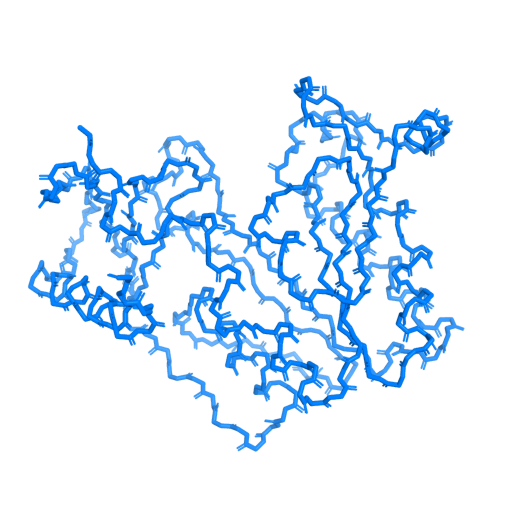A 1 201 ? -14.521 -11.203 -12.480 1.00 92.44 201 ARG A O 1
ATOM 1657 N N . ALA A 1 202 ? -14.342 -9.839 -14.240 1.00 90.38 202 ALA A N 1
ATOM 1658 C CA . ALA A 1 202 ? -13.296 -10.636 -14.863 1.00 90.38 202 ALA A CA 1
ATOM 1659 C C . ALA A 1 202 ? -11.969 -10.427 -14.122 1.00 90.38 202 ALA A C 1
ATOM 1661 O O . ALA A 1 202 ? -11.693 -9.336 -13.618 1.00 90.38 202 ALA A O 1
ATOM 1662 N N . MET A 1 203 ? -11.144 -11.471 -14.074 1.00 89.25 203 MET A N 1
ATOM 1663 C CA . MET A 1 203 ? -9.752 -11.319 -13.663 1.00 89.25 203 MET A CA 1
ATOM 1664 C C . MET A 1 203 ? -9.025 -10.475 -14.720 1.00 89.25 203 MET A C 1
ATOM 1666 O O . MET A 1 203 ? -9.190 -10.777 -15.908 1.00 89.25 203 MET A O 1
ATOM 1670 N N . PRO A 1 204 ? -8.246 -9.442 -14.348 1.00 88.06 204 PRO A N 1
ATOM 1671 C CA . PRO A 1 204 ? -7.385 -8.773 -15.315 1.00 88.06 204 PRO A CA 1
ATOM 1672 C C . PRO A 1 204 ? -6.435 -9.796 -15.950 1.00 88.06 204 PRO A C 1
ATOM 1674 O O . PRO A 1 204 ? -5.939 -10.700 -15.276 1.00 88.06 204 PRO A O 1
ATOM 1677 N N . ALA A 1 205 ? -6.224 -9.686 -17.261 1.00 87.31 205 ALA A N 1
ATOM 1678 C CA . ALA A 1 205 ? -5.304 -10.569 -17.961 1.00 87.31 205 ALA A CA 1
ATOM 1679 C C . ALA A 1 205 ? -3.860 -10.240 -17.546 1.00 87.31 205 ALA A C 1
ATOM 1681 O O . ALA A 1 205 ? -3.512 -9.059 -17.502 1.00 87.31 205 ALA A O 1
ATOM 1682 N N . PRO A 1 206 ? -3.014 -11.247 -17.265 1.00 88.12 206 PRO A N 1
ATOM 1683 C CA . PRO A 1 206 ? -1.614 -11.000 -16.961 1.00 88.12 206 PRO A CA 1
ATOM 1684 C C . PRO A 1 206 ? -0.893 -10.428 -18.181 1.00 88.12 206 PRO A C 1
ATOM 1686 O O . PRO A 1 206 ? -1.196 -10.787 -19.324 1.00 88.12 206 PRO A O 1
ATOM 1689 N N . THR A 1 207 ? 0.094 -9.573 -17.939 1.00 80.50 207 THR A N 1
ATOM 1690 C CA . THR A 1 207 ? 0.901 -8.988 -19.009 1.00 80.50 207 THR A CA 1
ATOM 1691 C C . THR A 1 207 ? 2.145 -9.845 -19.283 1.00 80.50 207 THR A C 1
ATOM 1693 O O . THR A 1 207 ? 2.659 -10.515 -18.387 1.00 80.50 207 THR A O 1
ATOM 1696 N N . PRO A 1 208 ? 2.661 -9.878 -20.524 1.00 76.25 208 PRO A N 1
ATOM 1697 C CA . PRO A 1 208 ? 3.895 -10.608 -20.832 1.00 76.25 208 PRO A CA 1
ATOM 1698 C C . PRO A 1 208 ? 5.166 -9.898 -20.326 1.00 76.25 208 PRO A C 1
ATOM 1700 O O . PRO A 1 208 ? 6.232 -10.517 -20.292 1.00 76.25 208 PRO A O 1
ATOM 1703 N N . PHE A 1 209 ? 5.049 -8.622 -19.949 1.00 79.50 209 PHE A N 1
ATOM 1704 C CA . PHE A 1 209 ? 6.075 -7.794 -19.314 1.00 79.50 209 PHE A CA 1
ATOM 1705 C C . PHE A 1 209 ? 5.405 -6.659 -18.517 1.00 79.50 209 PHE A C 1
ATOM 1707 O O . PHE A 1 209 ? 4.225 -6.354 -18.709 1.00 79.50 209 PHE A O 1
ATOM 1714 N N . VAL A 1 210 ? 6.163 -6.010 -17.639 1.00 79.00 210 VAL A N 1
ATOM 1715 C CA . VAL A 1 210 ? 5.707 -4.940 -16.746 1.00 79.00 210 VAL A CA 1
ATOM 1716 C C . VAL A 1 210 ? 6.678 -3.773 -16.754 1.00 79.00 210 VAL A C 1
ATOM 1718 O O . VAL A 1 210 ? 7.888 -3.983 -16.761 1.00 79.00 210 VAL A O 1
ATOM 1721 N N . GLN A 1 211 ? 6.158 -2.547 -16.732 1.00 76.06 211 GLN A N 1
ATOM 1722 C CA . GLN A 1 211 ? 6.966 -1.347 -16.541 1.00 76.06 211 GLN A CA 1
ATOM 1723 C C . GLN A 1 211 ? 6.856 -0.882 -15.090 1.00 76.06 211 GLN A C 1
ATOM 1725 O O . GLN A 1 211 ? 5.756 -0.737 -14.563 1.00 76.06 211 GLN A O 1
ATOM 1730 N N . VAL A 1 212 ? 8.000 -0.622 -14.467 1.00 75.88 212 VAL A N 1
ATOM 1731 C CA . VAL A 1 212 ? 8.107 -0.168 -13.081 1.00 75.88 212 VAL A CA 1
ATOM 1732 C C . VAL A 1 212 ? 8.899 1.136 -13.046 1.00 75.88 212 VAL A C 1
ATOM 1734 O O . VAL A 1 212 ? 9.892 1.312 -13.763 1.00 75.88 212 VAL A O 1
ATOM 1737 N N . VAL A 1 213 ? 8.447 2.080 -12.226 1.00 69.25 213 VAL A N 1
ATOM 1738 C CA . VAL A 1 213 ? 9.224 3.274 -11.885 1.00 69.25 213 VAL A CA 1
ATOM 1739 C C . VAL A 1 213 ? 10.204 2.875 -10.785 1.00 69.25 213 VAL A C 1
ATOM 1741 O O . VAL A 1 213 ? 9.792 2.306 -9.782 1.00 69.25 213 VAL A O 1
ATOM 1744 N N . GLY A 1 214 ? 11.505 3.094 -10.998 1.00 61.41 214 GLY A N 1
ATOM 1745 C CA . GLY A 1 214 ? 12.523 2.698 -10.022 1.00 61.41 214 GLY A CA 1
ATOM 1746 C C . GLY A 1 214 ? 12.345 3.409 -8.669 1.00 61.41 214 GLY A C 1
ATOM 1747 O O . GLY A 1 214 ? 11.789 4.505 -8.633 1.00 61.41 214 GLY A O 1
ATOM 1748 N N . PRO A 1 215 ? 12.870 2.836 -7.572 1.00 55.69 215 PRO A N 1
ATOM 1749 C CA . PRO A 1 215 ? 12.442 3.142 -6.203 1.00 55.69 215 PRO A CA 1
ATOM 1750 C C . PRO A 1 215 ? 12.759 4.549 -5.663 1.00 55.69 215 PRO A C 1
ATOM 1752 O O . PRO A 1 215 ? 12.420 4.824 -4.519 1.00 55.69 215 PRO A O 1
ATOM 1755 N N . THR A 1 216 ? 13.436 5.453 -6.387 1.00 52.97 216 THR A N 1
ATOM 1756 C CA . THR A 1 216 ? 13.681 6.839 -5.880 1.00 52.97 216 THR A CA 1
ATOM 1757 C C . THR A 1 216 ? 14.286 7.812 -6.892 1.00 52.97 216 THR A C 1
ATOM 1759 O O . THR A 1 216 ? 14.314 9.014 -6.654 1.00 52.97 216 THR A O 1
ATOM 1762 N N . ASN A 1 217 ? 14.754 7.345 -8.052 1.00 48.53 217 ASN A N 1
ATOM 1763 C CA . ASN A 1 217 ? 15.282 8.238 -9.082 1.00 48.53 217 ASN A CA 1
ATOM 1764 C C . ASN A 1 217 ? 14.212 8.464 -10.146 1.00 48.53 217 ASN A C 1
ATOM 1766 O O . ASN A 1 217 ? 13.989 7.585 -10.978 1.00 48.53 217 ASN A O 1
ATOM 1770 N N . SER A 1 218 ? 13.601 9.653 -10.136 1.00 52.62 218 SER A N 1
ATOM 1771 C CA . SER A 1 218 ? 12.454 10.093 -10.958 1.00 52.62 218 SER A CA 1
ATOM 1772 C C . SER A 1 218 ? 12.550 9.795 -12.464 1.00 52.62 218 SER A C 1
ATOM 1774 O O . SER A 1 218 ? 11.537 9.772 -13.166 1.00 52.62 218 SER A O 1
ATOM 1776 N N . LEU A 1 219 ? 13.743 9.471 -12.963 1.00 58.06 219 LEU A N 1
ATOM 1777 C CA . LEU A 1 219 ? 14.025 9.208 -14.371 1.00 58.06 219 LEU A CA 1
ATOM 1778 C C . LEU A 1 219 ? 14.438 7.767 -14.684 1.00 58.06 219 LEU A C 1
ATOM 1780 O O . LEU A 1 219 ? 14.616 7.464 -15.858 1.00 58.06 219 LEU A O 1
ATOM 1784 N N . THR A 1 220 ? 14.605 6.889 -13.689 1.00 67.62 220 THR A N 1
ATOM 1785 C CA . THR A 1 220 ? 14.907 5.472 -13.945 1.00 67.62 220 THR A CA 1
ATOM 1786 C C . THR A 1 220 ? 13.606 4.706 -14.104 1.00 67.62 220 THR A C 1
ATOM 1788 O O . THR A 1 220 ? 12.722 4.728 -13.243 1.00 67.62 220 THR A O 1
ATOM 1791 N N . ARG A 1 221 ? 13.477 4.036 -15.237 1.00 77.38 221 ARG A N 1
ATOM 1792 C CA . ARG A 1 221 ? 12.355 3.173 -15.573 1.00 77.38 221 ARG A CA 1
ATOM 1793 C C . ARG A 1 221 ? 12.907 1.800 -15.883 1.00 77.38 221 ARG A C 1
ATOM 1795 O O . ARG A 1 221 ? 13.984 1.673 -16.464 1.00 77.38 221 ARG A O 1
ATOM 1802 N N . VAL A 1 222 ? 12.168 0.784 -15.483 1.00 80.38 222 VAL A N 1
ATOM 1803 C CA . VAL A 1 222 ? 12.571 -0.600 -15.678 1.00 80.38 222 VAL A CA 1
ATOM 1804 C C . VAL A 1 222 ? 11.445 -1.334 -16.357 1.00 80.38 222 VAL A C 1
ATOM 1806 O O . VAL A 1 222 ? 10.282 -1.123 -16.027 1.00 80.38 222 VAL A O 1
ATOM 1809 N N . VAL A 1 223 ? 11.788 -2.178 -17.320 1.00 82.88 223 VAL A N 1
ATOM 1810 C CA . VAL A 1 223 ? 10.862 -3.179 -17.831 1.00 82.88 223 VAL A CA 1
ATOM 1811 C C . VAL A 1 223 ? 11.394 -4.554 -17.485 1.00 82.88 223 VAL A C 1
ATOM 1813 O O . VAL A 1 223 ? 12.569 -4.842 -17.712 1.00 82.88 223 VAL A O 1
ATOM 1816 N N . VAL A 1 224 ? 10.511 -5.378 -16.931 1.00 85.19 224 VAL A N 1
ATOM 1817 C CA . VAL A 1 224 ? 10.758 -6.786 -16.627 1.00 85.19 224 VAL A CA 1
ATOM 1818 C C . VAL A 1 224 ? 9.811 -7.626 -17.467 1.00 85.19 224 VAL A C 1
ATOM 1820 O O . VAL A 1 224 ? 8.634 -7.289 -17.559 1.00 85.19 224 VAL A O 1
ATOM 1823 N N . ASP A 1 225 ? 10.291 -8.704 -18.077 1.00 83.81 225 ASP A N 1
ATOM 1824 C CA . ASP A 1 225 ? 9.446 -9.650 -18.809 1.00 83.81 225 ASP A CA 1
ATOM 1825 C C . ASP A 1 225 ? 9.208 -10.960 -18.047 1.00 83.81 225 ASP A C 1
ATOM 1827 O O . ASP A 1 225 ? 9.824 -11.252 -17.019 1.00 83.81 225 ASP A O 1
ATOM 1831 N N . SER A 1 226 ? 8.286 -11.765 -18.571 1.00 80.19 226 SER A N 1
ATOM 1832 C CA . SER A 1 226 ? 7.887 -13.049 -17.981 1.00 80.19 226 SER A CA 1
ATOM 1833 C C . SER A 1 226 ? 8.975 -14.126 -18.031 1.00 80.19 226 SER A C 1
ATOM 1835 O O . SER A 1 226 ? 8.856 -15.135 -17.336 1.00 80.19 226 SER A O 1
ATOM 1837 N N . ALA A 1 227 ? 10.041 -13.916 -18.806 1.00 79.25 227 ALA A N 1
ATOM 1838 C CA . ALA A 1 227 ? 11.223 -14.769 -18.857 1.00 79.25 227 ALA A CA 1
ATOM 1839 C C . ALA A 1 227 ? 12.335 -14.308 -17.889 1.00 79.25 227 ALA A C 1
ATOM 1841 O O . ALA A 1 227 ? 13.380 -14.955 -17.812 1.00 79.25 227 ALA A O 1
ATOM 1842 N N . GLY A 1 228 ? 12.124 -13.220 -17.139 1.00 78.69 228 GLY A N 1
ATOM 1843 C CA . GLY A 1 228 ? 13.121 -12.635 -16.239 1.00 78.69 228 GLY A CA 1
ATOM 1844 C C . GLY A 1 228 ? 14.112 -11.698 -16.936 1.00 78.69 228 GLY A C 1
ATOM 1845 O O . GLY A 1 228 ? 15.112 -11.302 -16.331 1.00 78.69 228 GLY A O 1
ATOM 1846 N N . GLY A 1 229 ? 13.850 -11.332 -18.193 1.00 83.94 229 GLY A N 1
ATOM 1847 C CA . GLY A 1 229 ? 14.553 -10.263 -18.887 1.00 8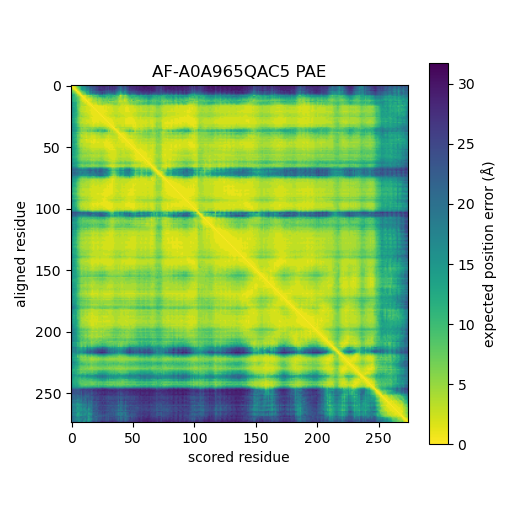3.94 229 GLY A CA 1
ATOM 1848 C C . GLY A 1 229 ? 14.314 -8.928 -18.190 1.00 83.94 229 GLY A C 1
ATOM 1849 O O . GLY A 1 229 ? 13.220 -8.664 -17.692 1.00 83.94 229 GLY A O 1
ATOM 1850 N N . LEU A 1 230 ? 15.352 -8.096 -18.123 1.00 84.75 230 LEU A N 1
ATOM 1851 C CA . LEU A 1 230 ? 15.299 -6.794 -17.473 1.00 84.75 230 LEU A CA 1
ATOM 1852 C C . LEU A 1 230 ? 16.020 -5.759 -18.324 1.00 84.75 230 LEU A C 1
ATOM 1854 O O . LEU A 1 230 ? 17.178 -5.950 -18.696 1.00 84.75 230 LEU A O 1
ATOM 1858 N N . VAL A 1 231 ? 15.352 -4.635 -18.570 1.00 83.00 231 VAL A N 1
ATOM 1859 C CA . VAL A 1 231 ? 15.938 -3.464 -19.224 1.00 83.00 231 VAL A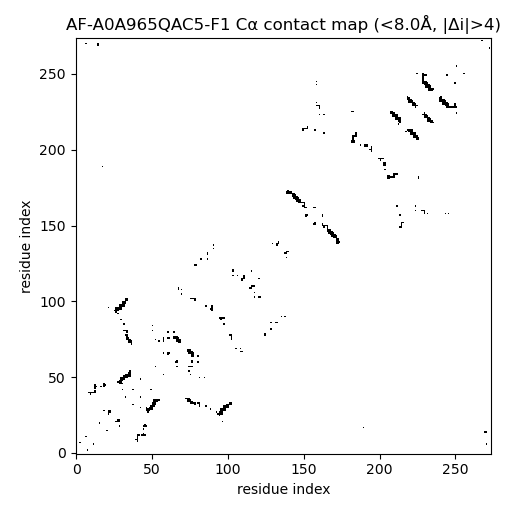 CA 1
ATOM 1860 C C . VAL A 1 231 ? 15.694 -2.244 -18.353 1.00 83.00 231 VAL A C 1
ATOM 1862 O O . VAL A 1 231 ? 14.553 -1.931 -18.023 1.00 83.00 231 VAL A O 1
ATOM 1865 N N . GLN A 1 232 ? 16.764 -1.537 -18.002 1.00 82.12 232 GLN A N 1
ATOM 1866 C CA . GLN A 1 232 ? 16.678 -0.235 -17.355 1.00 82.12 232 GLN A CA 1
ATOM 1867 C C . GLN A 1 232 ? 16.933 0.861 -18.375 1.00 82.12 232 GLN A C 1
ATOM 1869 O O . GLN A 1 232 ? 17.866 0.783 -19.180 1.00 82.12 232 GLN A O 1
ATOM 1874 N N . PHE A 1 233 ? 16.132 1.912 -18.297 1.00 77.12 233 PHE A N 1
ATOM 1875 C CA . PHE A 1 233 ? 16.304 3.096 -19.106 1.00 77.12 233 PHE A CA 1
ATOM 1876 C C . PHE A 1 233 ? 16.171 4.361 -18.279 1.00 77.12 233 PHE A C 1
ATOM 1878 O O . PHE A 1 233 ? 15.441 4.426 -17.289 1.00 77.12 233 PHE A O 1
ATOM 1885 N N . LYS A 1 234 ? 16.893 5.383 -18.728 1.00 74.25 234 LYS A N 1
ATOM 1886 C CA . LYS A 1 234 ? 16.816 6.737 -18.212 1.00 74.25 234 LYS A CA 1
ATOM 1887 C C . LYS A 1 234 ? 16.311 7.666 -19.295 1.00 74.25 234 LYS A C 1
ATOM 1889 O O . LYS A 1 234 ? 16.801 7.625 -20.423 1.00 74.25 234 LYS A O 1
ATOM 1894 N N . GLU A 1 235 ? 15.366 8.524 -18.950 1.00 66.12 235 GLU A N 1
ATOM 1895 C CA . GLU A 1 235 ? 14.946 9.603 -19.835 1.00 66.12 235 GLU A CA 1
ATOM 1896 C C . GLU A 1 235 ? 15.739 10.879 -19.523 1.00 66.12 235 GLU A C 1
ATOM 1898 O O . GLU A 1 235 ? 15.895 11.263 -18.363 1.00 66.12 235 GLU A O 1
ATOM 1903 N N . ARG A 1 236 ? 16.292 11.529 -20.551 1.00 65.12 236 ARG A N 1
ATOM 1904 C CA . ARG A 1 236 ? 16.984 12.818 -20.424 1.00 65.12 236 ARG A CA 1
ATOM 1905 C C . ARG A 1 236 ? 16.759 13.652 -21.681 1.00 65.12 236 ARG A C 1
ATOM 1907 O O . ARG A 1 236 ? 17.154 13.246 -22.771 1.00 65.12 236 ARG A O 1
ATOM 1914 N N . SER A 1 237 ? 16.159 14.832 -21.517 1.00 66.19 237 SER A N 1
ATOM 1915 C CA . SER A 1 237 ? 15.909 15.792 -22.607 1.00 66.19 237 SER A CA 1
ATOM 1916 C C . SER A 1 237 ? 15.113 15.194 -23.782 1.00 66.19 237 SER A C 1
ATOM 1918 O O . SER A 1 237 ? 15.497 15.369 -24.938 1.00 66.19 237 SER A O 1
ATOM 1920 N N . GLY A 1 238 ? 14.050 14.433 -23.486 1.00 61.69 238 GLY A N 1
ATOM 1921 C CA . GLY A 1 238 ? 13.211 13.765 -24.492 1.00 61.69 238 GLY A CA 1
ATOM 1922 C C . GLY A 1 238 ? 13.888 12.597 -25.220 1.00 61.69 238 GLY A C 1
ATOM 1923 O O . GLY A 1 238 ? 13.393 12.138 -26.246 1.00 61.69 238 GLY A O 1
ATOM 1924 N N . LYS A 1 239 ? 15.040 12.129 -24.725 1.00 58.72 239 LYS A N 1
ATOM 1925 C CA . LYS A 1 239 ? 15.746 10.949 -25.235 1.00 58.72 239 LYS A CA 1
ATOM 1926 C C . LYS A 1 239 ? 15.759 9.847 -24.186 1.00 58.72 239 LYS A C 1
ATOM 1928 O O . LYS A 1 239 ? 15.991 10.113 -23.007 1.00 58.72 239 LYS A O 1
ATOM 1933 N N . THR A 1 240 ? 15.586 8.611 -24.637 1.00 66.69 240 THR A N 1
ATOM 1934 C CA . THR A 1 240 ? 15.651 7.407 -23.804 1.00 66.69 240 THR A CA 1
ATOM 1935 C C . THR A 1 240 ? 17.010 6.737 -23.966 1.00 66.69 240 THR A C 1
ATOM 1937 O O . THR A 1 240 ? 17.448 6.463 -25.082 1.00 66.69 240 THR A O 1
ATOM 1940 N N . PHE A 1 241 ? 17.678 6.459 -22.851 1.00 68.38 241 PHE A N 1
ATOM 1941 C CA . PHE A 1 241 ? 18.979 5.801 -22.806 1.00 68.38 241 PHE A CA 1
ATOM 1942 C C . PHE A 1 241 ? 18.840 4.480 -22.072 1.00 68.38 241 PHE A C 1
ATOM 1944 O O . PHE A 1 241 ? 18.425 4.479 -20.918 1.00 68.38 241 PHE A O 1
ATOM 1951 N N . VAL A 1 242 ? 19.218 3.370 -22.705 1.00 78.69 242 VAL A N 1
ATOM 1952 C CA . VAL A 1 242 ? 19.359 2.094 -21.995 1.00 78.69 242 VAL A CA 1
ATOM 1953 C C . VAL A 1 242 ? 20.591 2.186 -21.101 1.00 78.69 242 VAL A C 1
ATOM 1955 O O . VAL A 1 242 ? 21.696 2.422 -21.586 1.00 78.69 242 VAL A O 1
ATOM 1958 N N . THR A 1 243 ? 20.398 2.035 -19.795 1.00 77.38 243 THR A N 1
ATOM 1959 C CA . THR A 1 243 ? 21.478 2.067 -18.798 1.00 77.38 243 THR A CA 1
ATOM 1960 C C . THR A 1 243 ? 21.913 0.667 -18.385 1.00 77.38 243 THR A C 1
ATOM 1962 O O . THR A 1 243 ? 23.030 0.490 -17.908 1.00 77.38 243 THR A O 1
ATOM 1965 N N . PHE A 1 244 ? 21.044 -0.327 -18.580 1.00 80.94 244 PHE A N 1
ATOM 1966 C CA . PHE A 1 244 ? 21.324 -1.730 -18.309 1.00 80.94 244 PHE A CA 1
ATOM 1967 C C . PHE A 1 244 ? 20.374 -2.631 -19.108 1.00 80.94 244 PHE A C 1
ATOM 1969 O O . PHE A 1 244 ? 19.198 -2.305 -19.271 1.00 80.94 244 PHE A O 1
ATOM 1976 N N . ALA A 1 245 ? 20.872 -3.781 -19.555 1.00 80.12 245 ALA A N 1
ATOM 1977 C CA . ALA A 1 245 ? 20.069 -4.879 -20.078 1.00 80.12 245 ALA A CA 1
ATOM 1978 C C . ALA A 1 245 ? 20.659 -6.197 -19.566 1.00 80.12 245 ALA A C 1
ATOM 1980 O O . ALA A 1 245 ? 21.874 -6.398 -19.648 1.00 80.12 245 ALA A O 1
ATOM 1981 N N . SER A 1 246 ? 19.824 -7.080 -19.017 1.00 79.69 246 SER A N 1
ATOM 1982 C CA . SER A 1 246 ? 20.280 -8.399 -18.584 1.00 79.69 246 SER A CA 1
ATOM 1983 C C . SER A 1 246 ? 20.692 -9.256 -19.787 1.00 79.69 246 SER A C 1
ATOM 1985 O O . SER A 1 246 ? 20.226 -9.055 -20.910 1.00 79.69 246 SER A O 1
ATOM 1987 N N . ALA A 1 247 ? 21.592 -10.218 -19.564 1.00 62.81 247 ALA A N 1
ATOM 1988 C CA . ALA A 1 247 ? 21.995 -11.187 -20.579 1.00 62.81 247 ALA A CA 1
ATOM 1989 C C . ALA A 1 247 ? 20.830 -12.158 -20.863 1.00 62.81 247 ALA A C 1
ATOM 1991 O O . ALA A 1 247 ? 20.715 -13.224 -20.271 1.00 62.81 247 ALA A O 1
ATOM 1992 N N . GLY A 1 248 ? 19.932 -11.746 -21.746 1.00 56.75 248 GLY A N 1
ATOM 1993 C CA . GLY A 1 248 ? 18.742 -12.457 -22.205 1.00 56.75 248 GLY A CA 1
ATOM 1994 C C . GLY A 1 248 ? 18.183 -11.713 -23.414 1.00 56.75 248 GLY A C 1
ATOM 1995 O O . GLY A 1 248 ? 18.664 -10.622 -23.709 1.00 56.75 248 GLY A O 1
ATOM 1996 N N . ARG A 1 249 ? 17.222 -12.281 -24.160 1.00 51.69 249 ARG A N 1
ATOM 1997 C CA . ARG A 1 249 ? 16.561 -11.537 -25.249 1.00 51.69 249 ARG A CA 1
ATOM 1998 C C . ARG A 1 249 ? 15.917 -10.298 -24.619 1.00 51.69 249 ARG A C 1
ATOM 2000 O O . ARG A 1 249 ? 14.925 -10.483 -23.920 1.00 51.69 249 ARG A O 1
ATOM 2007 N N . PRO A 1 250 ? 16.454 -9.079 -24.814 1.00 52.12 250 PRO A N 1
ATOM 2008 C CA . PRO A 1 250 ? 15.748 -7.903 -24.347 1.00 52.12 250 PRO A CA 1
ATOM 2009 C C . PRO A 1 250 ? 14.393 -7.913 -25.061 1.00 52.12 250 PRO A C 1
ATOM 2011 O O . PRO A 1 250 ? 14.341 -8.305 -26.238 1.00 52.12 250 PRO A O 1
ATOM 2014 N N . PRO A 1 251 ? 13.296 -7.538 -24.396 1.00 52.75 251 PRO A N 1
ATOM 2015 C CA . PRO A 1 251 ? 12.035 -7.427 -25.103 1.00 52.75 251 PRO A CA 1
ATOM 2016 C C . PRO A 1 251 ? 12.249 -6.423 -26.246 1.00 52.75 251 PRO A C 1
ATOM 2018 O O . PRO A 1 251 ? 13.047 -5.486 -26.124 1.00 52.75 251 PRO A O 1
ATOM 2021 N N . GLU A 1 252 ? 11.679 -6.696 -27.425 1.00 52.31 252 GLU A N 1
ATOM 2022 C CA . GLU A 1 252 ? 12.046 -5.925 -28.615 1.00 52.31 252 GLU A CA 1
ATOM 2023 C C . GLU A 1 252 ? 11.855 -4.423 -28.353 1.00 52.31 252 GLU A C 1
ATOM 2025 O O . GLU A 1 252 ? 10.797 -3.981 -27.906 1.00 52.31 252 GLU A O 1
ATOM 2030 N N . ALA A 1 253 ? 12.883 -3.620 -28.648 1.00 43.91 253 ALA A N 1
ATOM 2031 C CA . ALA A 1 253 ? 12.872 -2.174 -28.415 1.00 43.91 253 ALA A CA 1
ATOM 2032 C C . ALA A 1 253 ? 11.663 -1.468 -29.068 1.00 43.91 253 ALA A C 1
ATOM 2034 O O . ALA A 1 253 ? 11.172 -0.462 -28.557 1.00 43.91 253 ALA A O 1
ATOM 2035 N N . SER A 1 254 ? 11.153 -2.027 -30.169 1.00 45.19 254 SER A N 1
ATOM 2036 C CA . SER A 1 254 ? 9.934 -1.606 -30.869 1.00 45.19 254 SER A CA 1
ATOM 2037 C C . SER A 1 254 ? 8.668 -1.742 -30.011 1.00 45.19 254 SER A C 1
ATOM 2039 O O . SER A 1 254 ? 7.798 -0.873 -30.065 1.00 45.19 254 SER A O 1
ATOM 2041 N N . VAL A 1 255 ? 8.573 -2.796 -29.196 1.00 49.28 255 VAL A N 1
ATOM 2042 C CA . VAL A 1 255 ? 7.459 -3.050 -28.273 1.00 49.28 255 VAL A CA 1
ATOM 2043 C C . VAL A 1 255 ? 7.514 -2.054 -27.117 1.00 49.28 255 VAL A C 1
ATOM 2045 O O . VAL A 1 255 ? 6.505 -1.434 -26.796 1.00 49.28 255 VAL A O 1
ATOM 2048 N N . HIS A 1 256 ? 8.701 -1.802 -26.561 1.00 49.59 256 HIS A N 1
ATOM 2049 C CA . HIS A 1 256 ? 8.884 -0.823 -25.485 1.00 49.59 256 HIS A CA 1
ATOM 2050 C C . HIS A 1 256 ? 8.575 0.616 -25.904 1.00 49.59 256 HIS A C 1
ATOM 2052 O O . HIS A 1 256 ? 7.918 1.339 -25.158 1.00 49.59 256 HIS A O 1
ATOM 2058 N N . LEU A 1 257 ? 9.021 1.034 -27.092 1.00 47.91 257 LEU A N 1
ATOM 2059 C CA . LEU A 1 257 ? 8.752 2.376 -27.616 1.00 47.91 257 LEU A CA 1
ATOM 2060 C C . LEU A 1 257 ? 7.270 2.576 -27.917 1.00 47.91 257 LEU A C 1
ATOM 2062 O O . LEU A 1 257 ? 6.697 3.577 -27.496 1.00 47.91 257 LEU A O 1
ATOM 2066 N N . ARG A 1 258 ? 6.627 1.602 -28.572 1.00 47.28 258 ARG A N 1
ATOM 2067 C CA . ARG A 1 258 ? 5.193 1.675 -28.871 1.00 47.28 258 ARG A CA 1
ATOM 2068 C C . ARG A 1 258 ? 4.358 1.762 -27.594 1.00 47.28 258 ARG A C 1
ATOM 2070 O O . ARG A 1 258 ? 3.374 2.481 -27.554 1.00 47.28 258 ARG A O 1
ATOM 2077 N N . MET A 1 259 ? 4.794 1.109 -26.526 1.00 50.25 259 MET A N 1
ATOM 2078 C CA . MET A 1 259 ? 4.099 1.152 -25.245 1.00 50.25 259 MET A CA 1
ATOM 2079 C C . MET A 1 259 ? 4.377 2.375 -24.402 1.00 50.25 259 MET A C 1
ATOM 2081 O O . MET A 1 259 ? 3.475 2.843 -23.718 1.00 50.25 259 MET A O 1
ATOM 2085 N N . TYR A 1 260 ? 5.593 2.910 -24.452 1.00 50.03 260 TYR A N 1
ATOM 2086 C CA . TYR A 1 260 ? 5.853 4.232 -23.906 1.00 50.03 260 TYR A CA 1
ATOM 2087 C C . TYR A 1 260 ? 4.978 5.264 -24.623 1.00 50.03 260 TYR A C 1
ATOM 2089 O O . TYR A 1 260 ? 4.359 6.100 -23.977 1.00 50.03 260 TYR A O 1
ATOM 2097 N N . GLU A 1 261 ? 4.850 5.164 -25.947 1.00 52.22 261 GLU A N 1
ATOM 2098 C CA . GLU A 1 261 ? 3.937 6.000 -26.719 1.00 52.22 261 GLU A CA 1
ATOM 2099 C C . GLU A 1 261 ? 2.467 5.762 -26.368 1.00 52.22 261 GLU A C 1
ATOM 2101 O O . GLU A 1 261 ? 1.728 6.737 -26.291 1.00 52.22 261 GLU A O 1
ATOM 2106 N N . ASP A 1 262 ? 2.033 4.521 -26.145 1.00 49.22 262 ASP A N 1
ATOM 2107 C CA . ASP A 1 262 ? 0.649 4.202 -25.782 1.00 49.22 262 ASP A CA 1
ATOM 2108 C C . ASP A 1 262 ? 0.324 4.641 -24.345 1.00 49.22 262 ASP A C 1
ATOM 2110 O O . ASP A 1 262 ? -0.726 5.236 -24.120 1.00 49.22 262 ASP A O 1
ATOM 2114 N N . TYR A 1 263 ? 1.238 4.446 -23.387 1.00 45.91 263 TYR A N 1
ATOM 2115 C CA . TYR A 1 263 ? 1.137 4.970 -22.020 1.00 45.91 263 TYR A CA 1
ATOM 2116 C C . TYR A 1 263 ? 1.113 6.498 -22.027 1.00 45.91 263 TYR A C 1
ATOM 2118 O O . TYR A 1 263 ? 0.249 7.110 -21.403 1.00 45.91 263 TYR A O 1
ATOM 2126 N N . ARG A 1 264 ? 2.014 7.127 -22.791 1.00 48.69 264 ARG A N 1
ATOM 2127 C CA . ARG A 1 264 ? 2.051 8.580 -22.964 1.00 48.69 264 ARG A CA 1
ATOM 2128 C C . ARG A 1 264 ? 0.767 9.090 -23.615 1.00 48.69 264 ARG A C 1
ATOM 2130 O O . ARG A 1 264 ? 0.209 10.061 -23.130 1.00 48.69 264 ARG A O 1
ATOM 2137 N N . ARG A 1 265 ? 0.254 8.429 -24.658 1.00 50.97 265 ARG A N 1
ATOM 2138 C CA . ARG A 1 265 ? -1.016 8.787 -25.316 1.00 50.97 265 ARG A CA 1
ATOM 2139 C C . ARG A 1 265 ? -2.209 8.619 -24.382 1.00 50.97 265 ARG A C 1
ATOM 2141 O O . ARG A 1 265 ? -3.049 9.508 -24.334 1.00 50.97 265 ARG A O 1
ATOM 2148 N N . TRP A 1 266 ? -2.285 7.516 -23.640 1.00 45.97 266 TRP A N 1
ATOM 2149 C CA . TRP A 1 266 ? -3.324 7.289 -22.635 1.00 45.97 266 TRP A CA 1
ATOM 2150 C C . TRP A 1 266 ? -3.292 8.379 -21.558 1.00 45.97 266 TRP A C 1
ATOM 2152 O O . TRP A 1 266 ? -4.323 8.958 -21.226 1.00 45.97 266 TRP A O 1
ATOM 2162 N N . TRP A 1 267 ? -2.100 8.730 -21.077 1.00 42.53 267 TRP A N 1
ATOM 2163 C CA . TRP A 1 267 ? -1.900 9.791 -20.094 1.00 42.53 267 TRP A CA 1
ATOM 2164 C C . TRP A 1 267 ? -2.255 11.185 -20.640 1.00 42.53 267 TRP A C 1
ATOM 2166 O O . TRP A 1 267 ? -2.995 11.928 -20.001 1.00 42.53 267 TRP A O 1
ATOM 2176 N N . GLU A 1 268 ? -1.812 11.522 -21.856 1.00 48.97 268 GLU A N 1
ATOM 2177 C CA . GLU A 1 268 ? -2.147 12.770 -22.564 1.00 48.97 268 GLU A CA 1
ATOM 2178 C C . GLU A 1 268 ? -3.653 12.926 -22.838 1.00 48.97 268 GLU A C 1
ATOM 2180 O O . GLU A 1 268 ? -4.130 14.049 -22.992 1.00 48.97 268 GLU A O 1
ATOM 2185 N N . GLN A 1 269 ? -4.400 11.822 -22.918 1.00 49.31 269 GLN A N 1
ATOM 2186 C CA . GLN A 1 269 ? -5.859 11.821 -23.077 1.00 49.31 269 GLN A CA 1
ATOM 2187 C C . GLN A 1 269 ? -6.605 11.973 -21.744 1.00 49.31 269 GLN A C 1
ATOM 2189 O O . GLN A 1 269 ? -7.726 12.475 -21.728 1.00 49.31 269 GLN A O 1
ATOM 2194 N N . MET A 1 270 ? -6.001 11.534 -20.639 1.00 39.53 270 MET A N 1
ATOM 2195 C CA . MET A 1 270 ? -6.602 11.526 -19.298 1.00 39.53 270 MET A CA 1
ATOM 2196 C C . MET A 1 270 ? -6.360 12.829 -18.525 1.00 39.53 270 MET A C 1
ATOM 2198 O O . MET A 1 270 ? -7.093 13.139 -17.588 1.00 39.53 270 MET A O 1
ATOM 2202 N N . VAL A 1 271 ? -5.340 13.598 -18.910 1.00 40.94 271 VAL A N 1
ATOM 2203 C CA . VAL A 1 271 ? -4.964 14.858 -18.265 1.00 40.94 271 VAL A CA 1
ATOM 2204 C C . VAL A 1 271 ? -5.424 16.011 -19.162 1.00 40.94 271 VAL A C 1
ATOM 2206 O O . VAL A 1 271 ? -4.897 16.158 -20.268 1.00 40.94 271 VAL A O 1
ATOM 2209 N N . PRO A 1 272 ? -6.372 16.861 -18.725 1.00 38.50 272 PRO A N 1
ATOM 2210 C CA . PRO A 1 272 ? -6.769 18.032 -19.494 1.00 38.50 272 PRO A CA 1
ATOM 2211 C C . PRO A 1 272 ? -5.547 18.908 -19.770 1.00 38.50 272 PRO A C 1
ATOM 2213 O O . PRO A 1 272 ? -4.855 19.333 -18.840 1.00 38.50 272 PRO A O 1
ATOM 2216 N N . ARG A 1 273 ? -5.276 19.186 -21.049 1.00 44.69 273 ARG A N 1
ATOM 2217 C CA . ARG A 1 273 ? -4.310 20.223 -21.418 1.00 44.69 273 ARG A CA 1
ATOM 2218 C C . ARG A 1 273 ? -4.857 21.554 -20.896 1.00 44.69 273 ARG A C 1
ATOM 2220 O O . ARG A 1 273 ? -6.003 21.886 -21.192 1.00 44.69 273 ARG A O 1
ATOM 2227 N N . LYS A 1 274 ? -4.069 22.246 -20.069 1.00 38.72 274 LYS A N 1
ATOM 2228 C CA . LYS A 1 274 ? -4.345 23.643 -19.712 1.00 38.72 274 LYS A CA 1
ATOM 2229 C C . LYS A 1 274 ? -4.276 24.525 -20.952 1.00 38.72 274 LYS A C 1
ATOM 2231 O O . LYS A 1 274 ? -3.421 24.232 -21.819 1.00 38.72 274 LYS A O 1
#

Nearest PDB structures (foldseek):
  6wb9-assembly1_1  TM=7.358E-01  e=1.469E+00  Saccharomyces cerevisiae W303
  3rrm-assembly1_C  TM=6.034E-01  e=8.620E-01  Saccharomyces cerevisiae
  6lk8-assembly1_h  TM=5.451E-01  e=1.975E+00  Xenopus laevis
  6lk8-assembly1_H  TM=5.538E-01  e=3.172E+00  Xenopus laevis
  5wzq-assembly1_A  TM=6.256E-01  e=6.849E+00  Bifidobacterium bifidum